Protein AF-A0A257GIF9-F1 (afdb_monomer_lite)

Radius of gyration: 21.49 Å; chains: 1; bounding box: 50×50×56 Å

Foldseek 3Di:
DVVVCVVVVLVVCVPPVVVNLVVLVVLVVCLVVQVDPPPPQSVNLLVSLLVLLCCQLVPVHVSSVVVLLVCLLQLLSRVNSLLSNLLNCLLLCQLCVDPPRDPSSVSSNVRSLVSLCSNLVSLLVLLVVLVVVCPDPDDPVSNVVSVSSNVSSLSSLLSNLVSLLVSQCLPVPDDPPDRHQNALQSLLVSCVVCVVVLVSLLSRLDLSSLLSSLSSLLSSCSNPVLVSLVSNLCSCVPSVLVSVNLVDPSSVVSVLVSLVCCLPPPLVSVVDVVSVVSLLVNLCSNVVNPDPSSVVCNVCVVVSND

Structure (mmCIF, N/CA/C/O backbone):
data_AF-A0A257GIF9-F1
#
_entry.id   AF-A0A257GIF9-F1
#
loop_
_atom_site.group_PDB
_atom_site.id
_atom_site.type_symbol
_atom_site.label_atom_id
_atom_site.label_alt_id
_atom_site.label_comp_id
_atom_site.label_asym_id
_atom_site.label_entity_id
_atom_site.label_seq_id
_atom_site.pdbx_PDB_ins_code
_atom_site.Cartn_x
_atom_site.Cartn_y
_atom_site.Cartn_z
_atom_site.occupancy
_atom_site.B_iso_or_equiv
_atom_site.auth_seq_id
_atom_site.auth_comp_id
_atom_site.auth_asym_id
_atom_site.auth_atom_id
_atom_site.pdbx_PDB_model_num
ATOM 1 N N . MET A 1 1 ? -1.280 5.070 -32.499 1.00 32.94 1 MET A N 1
ATOM 2 C CA . MET A 1 1 ? 0.153 5.437 -32.604 1.00 32.94 1 MET A CA 1
ATOM 3 C C . MET A 1 1 ? 0.919 5.116 -31.316 1.00 32.94 1 MET A C 1
ATOM 5 O O . MET A 1 1 ? 1.888 4.376 -31.384 1.00 32.94 1 MET A O 1
ATOM 9 N N . THR A 1 2 ? 0.447 5.546 -30.140 1.00 32.88 2 THR A N 1
ATOM 10 C CA . THR A 1 2 ? 1.008 5.203 -28.811 1.00 32.88 2 THR A CA 1
ATOM 11 C C . THR A 1 2 ? 1.070 3.698 -28.508 1.00 32.88 2 THR A C 1
ATOM 13 O O . THR A 1 2 ? 2.094 3.226 -28.032 1.00 32.88 2 THR A O 1
ATOM 16 N N . ALA A 1 3 ? 0.038 2.917 -28.853 1.00 33.69 3 ALA A N 1
ATOM 17 C CA . ALA A 1 3 ? 0.047 1.457 -28.660 1.00 33.69 3 ALA A CA 1
ATOM 18 C C . ALA A 1 3 ? 1.081 0.720 -29.543 1.00 33.69 3 ALA A C 1
ATOM 20 O O . ALA A 1 3 ? 1.729 -0.220 -29.093 1.00 33.69 3 ALA A O 1
ATOM 21 N N . TYR A 1 4 ? 1.283 1.189 -30.780 1.00 36.84 4 TYR A N 1
ATOM 22 C CA . TYR A 1 4 ? 2.289 0.647 -31.703 1.00 36.84 4 TYR A CA 1
ATOM 23 C C . TYR A 1 4 ? 3.716 0.978 -31.249 1.00 36.84 4 TYR A C 1
ATOM 25 O O . TYR A 1 4 ? 4.583 0.109 -31.280 1.00 36.84 4 TYR A O 1
ATOM 33 N N . LEU A 1 5 ? 3.944 2.204 -30.763 1.00 47.31 5 LEU A N 1
ATOM 34 C CA . LEU A 1 5 ? 5.219 2.602 -30.159 1.00 47.31 5 LEU A CA 1
ATOM 35 C C . LEU A 1 5 ? 5.511 1.793 -28.889 1.00 47.31 5 LEU A C 1
ATOM 37 O O . LEU A 1 5 ? 6.623 1.305 -28.732 1.00 47.31 5 LEU A O 1
ATOM 41 N N . GLY A 1 6 ? 4.513 1.570 -28.029 1.00 54.59 6 GLY A N 1
ATOM 42 C CA . GLY A 1 6 ? 4.663 0.729 -26.838 1.00 54.59 6 GLY A CA 1
ATOM 43 C C . GLY A 1 6 ? 5.031 -0.723 -27.164 1.00 54.59 6 GLY A C 1
ATOM 44 O O . GLY A 1 6 ? 5.897 -1.298 -26.508 1.00 54.59 6 GLY A O 1
ATOM 45 N N . HIS A 1 7 ? 4.433 -1.313 -28.206 1.00 57.72 7 HIS A N 1
ATOM 46 C CA . HIS A 1 7 ? 4.758 -2.681 -28.617 1.00 57.72 7 HIS A CA 1
ATOM 47 C C . HIS A 1 7 ? 6.149 -2.795 -29.260 1.00 57.72 7 HIS A C 1
ATOM 49 O O . HIS A 1 7 ? 6.928 -3.665 -28.868 1.00 57.72 7 HIS A O 1
ATOM 55 N N . ALA A 1 8 ? 6.486 -1.892 -30.186 1.00 61.41 8 ALA A N 1
ATOM 56 C CA . ALA A 1 8 ? 7.792 -1.868 -30.845 1.00 61.41 8 ALA A CA 1
ATOM 57 C C . ALA A 1 8 ? 8.932 -1.617 -29.848 1.00 61.41 8 ALA A C 1
ATOM 59 O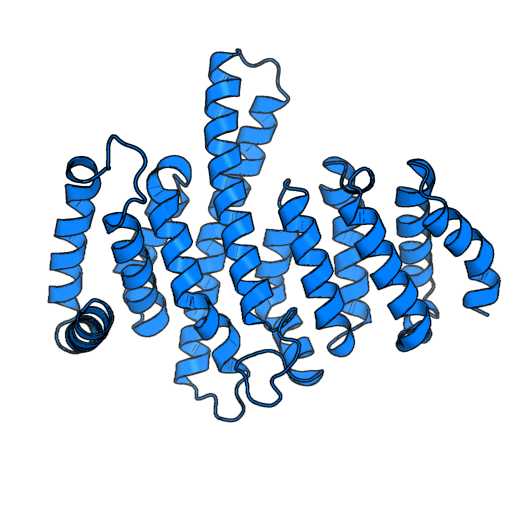 O . ALA A 1 8 ? 9.957 -2.294 -29.885 1.00 61.41 8 ALA A O 1
ATOM 60 N N . LEU A 1 9 ? 8.733 -0.701 -28.897 1.00 66.75 9 LEU A N 1
ATOM 61 C CA . LEU A 1 9 ? 9.717 -0.441 -27.851 1.00 66.75 9 LEU A CA 1
ATOM 62 C C . LEU A 1 9 ? 9.852 -1.620 -26.877 1.00 66.75 9 LEU A C 1
ATOM 64 O O . LEU A 1 9 ? 10.938 -1.839 -26.354 1.00 66.75 9 LEU A O 1
ATOM 68 N N . ARG A 1 10 ? 8.791 -2.411 -26.656 1.00 72.44 10 ARG A N 1
ATOM 69 C CA . ARG A 1 10 ? 8.864 -3.612 -25.804 1.00 72.44 10 ARG A CA 1
ATOM 70 C C . ARG A 1 10 ? 9.671 -4.711 -26.483 1.00 72.44 10 ARG A C 1
ATOM 72 O O . ARG A 1 10 ? 10.456 -5.383 -25.830 1.00 72.44 10 ARG A O 1
ATOM 79 N N . GLN A 1 11 ? 9.507 -4.888 -27.792 1.00 78.62 11 GLN A N 1
ATOM 80 C CA . GLN A 1 11 ? 10.369 -5.789 -28.559 1.00 78.62 11 GLN A CA 1
ATOM 81 C C . GLN A 1 11 ? 11.822 -5.300 -28.546 1.00 78.62 11 GLN A C 1
ATOM 83 O O . GLN A 1 11 ? 12.729 -6.089 -28.298 1.00 78.62 11 GLN A O 1
ATOM 88 N N . PHE A 1 12 ? 12.041 -3.994 -28.718 1.00 83.44 12 PHE A N 1
ATOM 89 C CA . PHE A 1 12 ? 13.368 -3.387 -28.638 1.00 83.44 12 PHE A CA 1
ATOM 90 C C . PHE A 1 12 ? 14.025 -3.573 -27.264 1.00 83.44 12 PHE A C 1
ATOM 92 O O . PHE A 1 12 ? 15.199 -3.924 -27.200 1.00 83.44 12 PHE A O 1
ATOM 99 N N . SER A 1 13 ? 13.278 -3.410 -26.168 1.00 83.94 13 SER A N 1
ATOM 100 C CA . SER A 1 13 ? 13.816 -3.613 -24.821 1.00 83.94 13 SER A CA 1
ATOM 101 C C . SER A 1 13 ? 14.206 -5.064 -24.555 1.00 83.94 13 SER A C 1
ATOM 103 O O . SER A 1 13 ? 15.002 -5.305 -23.664 1.00 83.94 13 SER A O 1
ATOM 105 N N . HIS A 1 14 ? 13.644 -6.041 -25.270 1.00 85.31 14 HIS A N 1
ATOM 106 C CA . HIS A 1 14 ? 14.062 -7.446 -25.173 1.00 85.31 14 HIS A CA 1
ATOM 107 C C . HIS A 1 14 ? 15.217 -7.777 -26.123 1.00 85.31 14 HIS A C 1
ATOM 109 O O . HIS A 1 14 ? 16.099 -8.545 -25.756 1.00 85.31 14 HIS A O 1
ATOM 115 N N . ALA A 1 15 ? 15.232 -7.190 -27.322 1.00 89.56 15 ALA A N 1
ATOM 116 C CA . ALA A 1 15 ? 16.245 -7.469 -28.338 1.00 89.56 15 ALA A CA 1
ATOM 117 C C . ALA A 1 15 ? 17.589 -6.767 -28.068 1.00 89.56 15 ALA A C 1
ATOM 119 O O . ALA A 1 15 ? 18.644 -7.368 -28.247 1.00 89.56 15 ALA A O 1
ATOM 120 N N . GLU A 1 16 ? 17.567 -5.504 -27.627 1.00 90.06 16 GLU A N 1
ATOM 121 C CA . GLU A 1 16 ? 18.763 -4.690 -27.367 1.00 90.06 16 GLU A CA 1
ATOM 122 C C . GLU A 1 16 ? 18.672 -3.991 -25.993 1.00 90.06 16 GLU A C 1
ATOM 124 O O . GLU A 1 16 ? 18.641 -2.755 -25.911 1.00 90.06 16 GLU A O 1
ATOM 129 N N . PRO A 1 17 ? 18.632 -4.751 -24.883 1.00 88.56 17 PRO A N 1
ATOM 130 C CA . PRO A 1 17 ? 18.284 -4.203 -23.575 1.00 88.56 17 PRO A CA 1
ATOM 131 C C . PRO A 1 17 ? 19.295 -3.153 -23.083 1.00 88.56 17 PRO A C 1
ATOM 133 O O . PRO A 1 17 ? 18.900 -2.103 -22.586 1.00 88.56 17 PRO A O 1
ATOM 136 N N . GLU A 1 18 ? 20.597 -3.337 -23.322 1.00 91.69 18 GLU A N 1
ATOM 137 C CA . GLU A 1 18 ? 21.620 -2.345 -22.948 1.00 91.69 18 GLU A CA 1
ATOM 138 C C . GLU A 1 18 ? 21.502 -1.034 -23.737 1.00 91.69 18 GLU A C 1
ATOM 140 O O . GLU A 1 18 ? 21.768 0.053 -23.220 1.00 91.69 18 GLU A O 1
ATOM 145 N N . ARG A 1 19 ? 21.115 -1.106 -25.016 1.00 90.69 19 ARG A N 1
ATOM 146 C CA . ARG A 1 19 ? 20.907 0.097 -25.829 1.00 90.69 19 ARG A CA 1
ATOM 147 C C . ARG A 1 19 ? 19.643 0.822 -25.394 1.00 90.69 19 ARG A C 1
ATOM 149 O O . ARG A 1 19 ? 19.650 2.052 -25.342 1.00 90.69 19 ARG A O 1
ATOM 156 N N . CYS A 1 20 ? 18.597 0.073 -25.054 1.00 90.06 20 CYS A N 1
ATOM 157 C CA . CYS A 1 20 ? 17.390 0.610 -24.444 1.00 90.06 20 CYS A CA 1
ATOM 158 C C . CYS A 1 20 ? 17.721 1.361 -23.146 1.00 90.06 20 CYS A C 1
ATOM 160 O O . CYS A 1 20 ? 17.382 2.536 -23.026 1.00 90.06 20 CYS A O 1
ATOM 162 N N . GLU A 1 21 ? 18.489 0.750 -22.243 1.00 92.19 21 GLU A N 1
ATOM 163 C CA . GLU A 1 21 ? 18.945 1.375 -20.994 1.00 92.19 21 GLU A CA 1
ATOM 164 C C . GLU A 1 21 ? 19.734 2.673 -21.229 1.00 92.19 21 GLU A C 1
ATOM 166 O O . GLU A 1 21 ? 19.462 3.687 -20.581 1.00 92.19 21 GLU A O 1
ATOM 171 N N . ARG A 1 22 ? 20.656 2.700 -22.204 1.00 92.25 22 ARG A N 1
ATOM 172 C CA . ARG A 1 22 ? 21.398 3.925 -22.565 1.00 92.25 22 ARG A CA 1
ATOM 173 C C . ARG A 1 22 ? 20.480 5.048 -23.052 1.00 92.25 22 ARG A C 1
ATOM 175 O O . ARG A 1 22 ? 20.651 6.194 -22.640 1.00 92.25 22 ARG A O 1
ATOM 182 N N . ILE A 1 23 ? 19.510 4.733 -23.914 1.00 90.50 23 ILE A N 1
ATOM 183 C CA . ILE A 1 23 ? 18.552 5.719 -24.444 1.00 90.50 23 ILE A CA 1
ATOM 184 C C . ILE A 1 23 ? 17.663 6.257 -23.322 1.00 90.50 23 ILE A C 1
ATOM 186 O O . ILE A 1 23 ? 17.478 7.469 -23.207 1.00 90.50 23 ILE A O 1
ATOM 190 N N . LEU A 1 24 ? 17.144 5.371 -22.474 1.00 91.19 24 LEU A N 1
ATOM 191 C CA . LEU A 1 24 ? 16.307 5.757 -21.344 1.00 91.19 24 LEU A CA 1
ATOM 192 C C . LEU A 1 24 ? 17.098 6.605 -20.340 1.00 91.19 24 LEU A C 1
ATOM 194 O O . LEU A 1 24 ? 16.580 7.609 -19.859 1.00 91.19 24 LEU A O 1
ATOM 198 N N . THR A 1 25 ? 18.362 6.270 -20.074 1.00 92.81 25 THR A N 1
ATOM 199 C CA . THR A 1 25 ? 19.248 7.068 -19.208 1.00 92.81 25 THR A CA 1
ATOM 200 C C . THR A 1 25 ? 19.491 8.461 -19.777 1.00 92.81 25 THR A C 1
ATOM 202 O O . THR A 1 25 ? 19.402 9.446 -19.044 1.00 92.81 25 THR A O 1
ATOM 205 N N . LEU A 1 26 ? 19.726 8.574 -21.088 1.00 90.94 26 LEU A N 1
ATOM 206 C CA . LEU A 1 26 ? 19.840 9.874 -21.747 1.00 90.94 26 LEU A CA 1
ATOM 207 C C . LEU A 1 26 ? 18.555 10.697 -21.580 1.00 90.94 26 LEU A C 1
ATOM 209 O O . LEU A 1 26 ? 18.632 11.886 -21.290 1.00 90.94 26 LEU A O 1
ATOM 213 N N . ALA A 1 27 ? 17.385 10.070 -21.723 1.00 88.56 27 ALA A N 1
ATOM 214 C CA . ALA A 1 27 ? 16.101 10.736 -21.530 1.00 88.56 27 ALA A CA 1
ATOM 215 C C . ALA A 1 27 ? 15.892 11.173 -20.066 1.00 88.56 27 ALA A C 1
ATOM 217 O O . ALA A 1 27 ? 15.531 12.323 -19.820 1.00 88.56 27 ALA A O 1
ATOM 218 N N . LYS A 1 28 ? 16.206 10.308 -19.092 1.00 89.44 28 LYS A N 1
ATOM 219 C CA . LYS A 1 28 ? 16.162 10.619 -17.653 1.00 89.44 28 LYS A CA 1
ATOM 220 C C . LYS A 1 28 ? 17.052 11.813 -17.296 1.00 89.44 28 LYS A C 1
ATOM 222 O O . LYS A 1 28 ? 16.614 12.703 -16.574 1.00 89.44 28 LYS A O 1
ATOM 227 N N . ASN A 1 29 ? 18.265 11.886 -17.842 1.00 89.62 29 ASN A N 1
ATOM 228 C CA . ASN A 1 29 ? 19.194 12.992 -17.575 1.00 89.62 29 ASN A CA 1
ATOM 229 C C . ASN A 1 29 ? 18.693 14.351 -18.089 1.00 89.62 29 ASN A C 1
ATOM 231 O O . ASN A 1 29 ? 19.192 15.386 -17.656 1.00 89.62 29 ASN A O 1
ATOM 235 N N . ARG A 1 30 ? 17.692 14.357 -18.976 1.00 85.44 30 ARG A N 1
ATOM 236 C CA . ARG A 1 30 ? 17.072 15.568 -19.528 1.00 85.44 30 ARG A CA 1
ATOM 237 C C . ARG A 1 30 ? 15.722 15.886 -18.889 1.00 85.44 30 ARG A C 1
ATOM 239 O O . ARG A 1 30 ? 15.044 16.795 -19.350 1.00 85.44 30 ARG A O 1
ATOM 246 N N . LEU A 1 31 ? 15.336 15.196 -17.811 1.00 82.25 31 LEU A N 1
ATOM 247 C CA . LEU A 1 31 ? 14.069 15.429 -17.102 1.00 82.25 31 LEU A CA 1
ATOM 248 C C . LEU A 1 31 ? 13.839 16.908 -16.762 1.00 82.25 31 LEU A C 1
ATOM 250 O O . LEU A 1 31 ? 12.740 17.415 -16.938 1.00 82.25 31 LEU A O 1
ATOM 254 N N . THR A 1 32 ? 14.878 17.629 -16.339 1.00 73.88 32 THR A N 1
ATOM 255 C CA . THR A 1 32 ? 14.778 19.062 -16.013 1.00 73.88 32 THR A CA 1
ATOM 256 C C . THR A 1 32 ? 14.527 19.956 -17.229 1.00 73.88 32 THR A C 1
ATOM 258 O O . THR A 1 32 ? 13.998 21.050 -17.067 1.00 73.88 32 THR A O 1
ATOM 261 N N . GLU A 1 33 ? 14.898 19.516 -18.434 1.00 73.25 33 GLU A N 1
ATOM 262 C CA . GLU A 1 33 ? 14.654 20.244 -19.690 1.00 73.25 33 GLU A CA 1
ATOM 263 C C . GLU A 1 33 ? 13.199 20.090 -20.163 1.00 73.25 33 GLU A C 1
ATOM 265 O O . GLU A 1 33 ? 12.689 20.964 -20.861 1.00 73.25 33 GLU A O 1
ATOM 270 N N . PHE A 1 34 ? 12.538 18.997 -19.766 1.00 64.25 34 PHE A N 1
ATOM 271 C CA . PHE A 1 34 ? 11.179 18.630 -20.177 1.00 64.25 34 PHE A CA 1
ATOM 272 C C . PHE A 1 34 ? 10.147 18.704 -19.046 1.00 64.25 34 PHE A C 1
ATOM 274 O O . PHE A 1 34 ? 8.996 18.330 -19.255 1.00 64.25 34 PHE A O 1
ATOM 281 N N . SER A 1 35 ? 10.536 19.183 -17.861 1.00 61.59 35 SER A N 1
ATOM 282 C CA . SER A 1 35 ? 9.596 19.449 -16.775 1.00 61.59 35 SER A CA 1
ATOM 283 C C . SER A 1 35 ? 8.648 20.558 -17.227 1.00 61.59 35 SER A C 1
ATOM 285 O O . SER A 1 35 ? 9.047 21.721 -17.329 1.00 61.59 35 SER A O 1
ATOM 287 N N . ASP A 1 36 ? 7.402 20.193 -17.524 1.00 56.25 36 ASP A N 1
ATOM 288 C CA . ASP A 1 36 ? 6.395 21.133 -18.003 1.00 56.25 36 ASP A CA 1
ATOM 289 C C . ASP A 1 36 ? 6.168 22.244 -16.968 1.00 56.25 36 ASP A C 1
ATOM 291 O O . ASP A 1 36 ? 5.859 21.992 -15.802 1.00 56.25 36 ASP A O 1
ATOM 295 N N . LYS A 1 37 ? 6.334 23.498 -17.404 1.00 53.44 37 LYS A N 1
ATOM 296 C CA . LYS A 1 37 ? 6.161 24.691 -16.559 1.00 53.44 37 LYS A CA 1
ATOM 297 C C . LYS A 1 37 ? 4.688 25.022 -16.270 1.00 53.44 37 LYS A C 1
ATOM 299 O O . LYS A 1 37 ? 4.431 25.788 -15.350 1.00 53.44 37 LYS A O 1
ATOM 304 N N . ASP A 1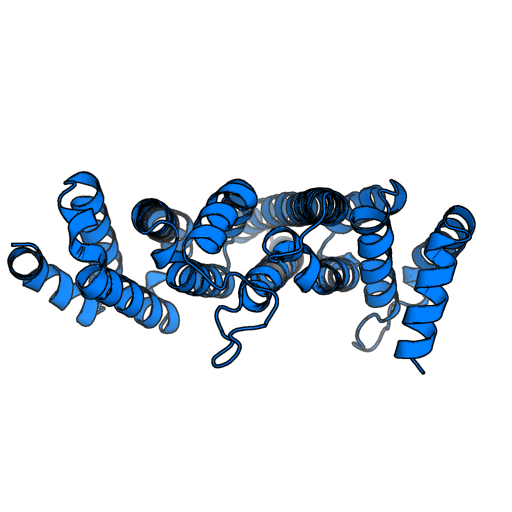 38 ? 3.750 24.406 -16.997 1.00 46.78 38 ASP A N 1
ATOM 305 C CA . ASP A 1 38 ? 2.328 24.790 -17.040 1.00 46.78 38 ASP A CA 1
ATOM 306 C C . ASP A 1 38 ? 1.348 23.684 -16.588 1.00 46.78 38 ASP A C 1
ATOM 308 O O . ASP A 1 38 ? 0.185 23.654 -16.988 1.00 46.78 38 ASP A O 1
ATOM 312 N N . GLY A 1 39 ? 1.783 22.760 -15.726 1.00 47.16 39 GLY A N 1
ATOM 313 C CA . GLY A 1 39 ? 0.865 21.826 -15.056 1.00 47.16 39 GLY A CA 1
ATOM 314 C C . GLY A 1 39 ? 0.300 20.697 -15.931 1.00 47.16 39 GLY A C 1
ATOM 315 O O .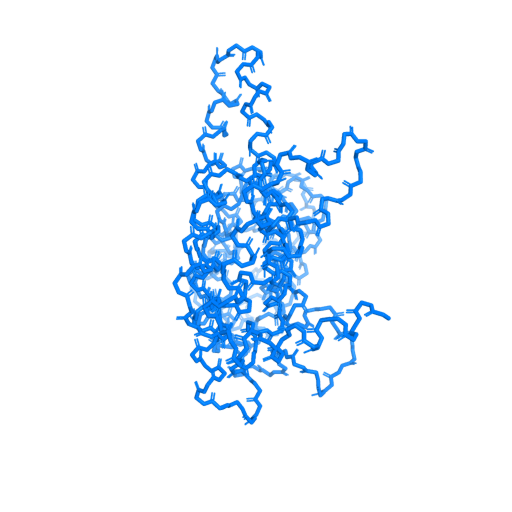 GLY A 1 39 ? -0.604 19.982 -15.491 1.00 47.16 39 GLY A O 1
ATOM 316 N N . SER A 1 40 ? 0.823 20.477 -17.142 1.00 50.31 40 SER A N 1
ATOM 317 C CA . SER A 1 40 ? 0.594 19.220 -17.859 1.00 50.31 40 SER A CA 1
ATOM 318 C C . SER A 1 40 ? 1.328 18.068 -17.172 1.00 50.31 40 SER A C 1
ATOM 320 O O . SER A 1 40 ? 2.426 18.226 -16.643 1.00 50.31 40 SER A O 1
ATOM 322 N N . LYS A 1 41 ? 0.691 16.889 -17.163 1.00 59.56 41 LYS A N 1
ATOM 323 C CA . LYS A 1 41 ? 1.299 15.634 -16.697 1.00 59.56 41 LYS A CA 1
ATOM 324 C C . LYS A 1 41 ? 2.676 15.469 -17.337 1.00 59.56 41 LYS A C 1
ATOM 326 O O . LYS A 1 41 ? 2.757 15.486 -18.565 1.00 59.56 41 LYS A O 1
ATOM 331 N N . ASP A 1 42 ? 3.712 15.271 -16.521 1.00 76.00 42 ASP A N 1
ATOM 332 C CA . ASP A 1 42 ? 5.081 15.015 -16.980 1.00 76.00 42 ASP A CA 1
ATOM 333 C C . ASP A 1 42 ? 5.129 13.665 -17.716 1.00 76.00 42 ASP A C 1
ATOM 335 O O . ASP A 1 42 ? 5.387 12.599 -17.149 1.00 76.00 42 ASP A O 1
ATOM 339 N N . ARG A 1 43 ? 4.808 13.711 -19.014 1.00 81.94 43 ARG A N 1
ATOM 340 C CA . ARG A 1 43 ? 4.707 12.536 -19.890 1.00 81.94 43 ARG A CA 1
ATOM 341 C C . ARG A 1 43 ? 6.026 11.776 -19.964 1.00 81.94 43 ARG A C 1
ATOM 343 O O . ARG A 1 43 ? 6.020 10.573 -20.231 1.00 81.94 43 ARG A O 1
ATOM 350 N N . LEU A 1 44 ? 7.151 12.466 -19.763 1.00 85.88 44 LEU A N 1
ATOM 351 C CA . LEU A 1 44 ? 8.462 11.840 -19.759 1.00 85.88 44 LEU A CA 1
ATOM 352 C C . LEU A 1 44 ? 8.639 10.998 -18.498 1.00 85.88 44 LEU A C 1
ATOM 354 O O . LEU A 1 44 ? 9.009 9.830 -18.618 1.00 85.88 44 LEU A O 1
ATOM 358 N N . GLN A 1 45 ? 8.308 11.530 -17.321 1.00 89.94 45 GLN A N 1
ATOM 359 C CA . GLN A 1 45 ? 8.274 10.730 -16.095 1.00 89.94 45 GLN A CA 1
ATOM 360 C C . GLN A 1 45 ? 7.333 9.531 -16.211 1.00 89.94 45 GLN A C 1
ATOM 362 O O . GLN A 1 45 ? 7.732 8.422 -15.860 1.00 89.94 45 GLN A O 1
ATOM 367 N N . GLU A 1 46 ? 6.121 9.715 -16.744 1.00 89.25 46 GLU A N 1
ATOM 368 C CA . GLU A 1 46 ? 5.177 8.604 -16.924 1.00 89.25 46 GLU A CA 1
ATOM 369 C C . GLU A 1 46 ? 5.760 7.499 -17.822 1.00 89.25 46 GLU A C 1
ATOM 371 O O . GLU A 1 46 ? 5.692 6.309 -17.502 1.00 89.25 46 GLU A O 1
ATOM 376 N N . CYS A 1 47 ? 6.393 7.890 -18.931 1.00 89.12 47 CYS A N 1
ATOM 377 C CA . CYS A 1 47 ? 7.069 6.964 -19.834 1.00 89.12 47 CYS A CA 1
ATOM 378 C C . CYS A 1 47 ? 8.217 6.227 -19.125 1.00 89.12 47 CYS A C 1
ATOM 380 O O . CYS A 1 47 ? 8.281 4.997 -19.162 1.00 89.12 47 CYS A O 1
ATOM 382 N N . LEU A 1 48 ? 9.101 6.963 -18.445 1.00 92.12 48 LEU A N 1
ATOM 383 C CA . LEU A 1 48 ? 10.247 6.398 -17.729 1.00 92.12 48 LEU A CA 1
ATOM 384 C C . LEU A 1 48 ? 9.807 5.446 -16.611 1.00 92.12 48 LEU A C 1
ATOM 386 O O . LEU A 1 48 ? 10.418 4.392 -16.453 1.00 92.12 48 LEU A O 1
ATOM 390 N N . GLY A 1 49 ? 8.733 5.769 -15.887 1.00 94.12 49 GLY A N 1
ATOM 391 C CA . GLY A 1 49 ? 8.160 4.911 -14.851 1.00 94.12 49 GLY A CA 1
ATOM 392 C C . GLY A 1 49 ? 7.698 3.559 -15.396 1.00 94.12 49 GLY A C 1
ATOM 393 O O . GLY A 1 49 ? 8.078 2.513 -14.869 1.00 94.12 49 GLY A O 1
ATOM 394 N N . GLY A 1 50 ? 6.947 3.562 -16.503 1.00 92.62 50 GLY A N 1
ATOM 395 C CA . GLY A 1 50 ? 6.523 2.327 -17.170 1.00 92.62 50 GLY A CA 1
ATOM 396 C C . GLY A 1 50 ? 7.699 1.488 -17.685 1.00 92.62 50 GLY A C 1
ATOM 397 O O . GLY A 1 50 ? 7.707 0.264 -17.537 1.00 92.62 50 GLY A O 1
ATOM 398 N N . TRP A 1 51 ? 8.736 2.131 -18.231 1.00 92.38 51 TRP A N 1
ATOM 399 C CA . TRP A 1 51 ? 9.947 1.429 -18.672 1.00 92.38 51 TRP A CA 1
ATOM 400 C C . TRP A 1 51 ? 10.762 0.859 -17.519 1.00 92.38 51 TRP A C 1
ATOM 402 O O . TRP A 1 51 ? 11.213 -0.281 -17.613 1.00 92.38 51 TRP A O 1
ATOM 412 N N . ALA A 1 52 ? 10.912 1.596 -16.420 1.00 94.31 52 ALA A N 1
ATOM 413 C CA . ALA A 1 52 ? 11.572 1.090 -15.224 1.00 94.31 52 ALA A CA 1
ATOM 414 C C . ALA A 1 52 ? 10.862 -0.166 -14.694 1.00 94.31 52 ALA A C 1
ATOM 416 O O . ALA A 1 52 ? 11.530 -1.145 -14.365 1.00 94.31 52 ALA A O 1
ATOM 417 N N . ALA A 1 53 ? 9.524 -0.186 -14.710 1.00 94.50 53 ALA A N 1
ATOM 418 C CA . ALA A 1 53 ? 8.726 -1.358 -14.351 1.00 94.50 53 ALA A CA 1
ATOM 419 C C . ALA A 1 53 ? 8.958 -2.547 -15.292 1.00 94.50 53 ALA A C 1
ATOM 421 O O . ALA A 1 53 ? 9.169 -3.670 -14.832 1.00 94.50 53 ALA A O 1
ATOM 422 N N . GLN A 1 54 ? 8.963 -2.322 -16.607 1.00 92.06 54 GLN A N 1
ATOM 423 C CA . GLN A 1 54 ? 9.224 -3.383 -17.582 1.00 92.06 54 GLN A CA 1
ATOM 424 C C . GLN A 1 54 ? 10.647 -3.950 -17.462 1.00 92.06 54 GLN A C 1
ATOM 426 O O . GLN A 1 54 ? 10.824 -5.163 -17.582 1.00 92.06 54 GLN A O 1
ATOM 431 N N . LEU A 1 55 ? 11.646 -3.098 -17.237 1.00 92.38 55 LEU A N 1
ATOM 432 C CA . LEU A 1 55 ? 13.045 -3.502 -17.112 1.00 92.38 55 LEU A CA 1
ATOM 433 C C . LEU A 1 55 ? 13.304 -4.234 -15.790 1.00 92.38 55 LEU A C 1
ATOM 435 O O . LEU A 1 55 ? 13.913 -5.299 -15.797 1.00 92.38 55 LEU A O 1
ATOM 439 N N . GLN A 1 56 ? 12.796 -3.722 -14.667 1.00 94.62 56 GLN A N 1
ATOM 440 C CA . GLN A 1 56 ? 12.983 -4.348 -13.357 1.00 94.62 56 GLN A CA 1
ATOM 441 C C . GLN A 1 56 ? 12.127 -5.611 -13.220 1.00 94.62 56 GLN A C 1
ATOM 443 O O . GLN A 1 56 ? 12.658 -6.717 -13.125 1.00 94.62 56 GLN A O 1
ATOM 448 N N . ALA A 1 57 ? 10.801 -5.485 -13.267 1.00 94.31 57 ALA A N 1
ATOM 449 C CA . ALA A 1 57 ? 9.925 -6.618 -13.001 1.00 94.31 57 ALA A CA 1
ATOM 450 C C . ALA A 1 57 ? 9.935 -7.591 -14.178 1.00 94.31 57 ALA A C 1
ATOM 452 O O . ALA A 1 57 ? 10.078 -8.798 -13.991 1.00 94.31 57 ALA A O 1
ATOM 453 N N . GLY A 1 58 ? 9.828 -7.077 -15.403 1.00 90.94 58 GLY A N 1
ATOM 454 C CA . GLY A 1 58 ? 9.684 -7.904 -16.599 1.00 90.94 58 GLY A CA 1
ATOM 455 C C . GLY A 1 58 ? 10.974 -8.547 -17.113 1.00 90.94 58 GLY A C 1
ATOM 456 O O . GLY A 1 58 ? 10.877 -9.539 -17.830 1.00 90.94 58 GLY A O 1
ATOM 457 N N . GLN A 1 59 ? 12.151 -8.001 -16.795 1.00 90.94 59 GLN A N 1
ATOM 458 C CA . GLN A 1 59 ? 13.426 -8.431 -17.394 1.00 90.94 59 GLN A CA 1
ATOM 459 C C . GLN A 1 59 ? 14.591 -8.578 -16.400 1.00 90.94 59 GLN A C 1
ATOM 461 O O . GLN A 1 59 ? 15.694 -8.904 -16.828 1.00 90.94 59 GLN A O 1
ATOM 466 N N . ASP A 1 60 ? 14.365 -8.343 -15.102 1.00 93.75 60 ASP A N 1
ATOM 467 C CA . ASP A 1 60 ? 15.387 -8.459 -14.050 1.00 93.75 60 ASP A CA 1
ATOM 468 C C . ASP A 1 60 ? 16.633 -7.582 -14.281 1.00 93.75 60 ASP A C 1
ATOM 470 O O . ASP A 1 60 ? 17.778 -7.967 -14.047 1.00 93.75 60 ASP A O 1
ATOM 474 N N . ARG A 1 61 ? 16.418 -6.372 -14.807 1.00 93.81 61 ARG A N 1
ATOM 475 C CA . ARG A 1 61 ? 17.491 -5.417 -15.106 1.00 93.81 61 ARG A CA 1
ATOM 476 C C . ARG A 1 61 ? 17.698 -4.481 -13.918 1.00 93.81 61 ARG A C 1
ATOM 478 O O . ARG A 1 61 ? 16.769 -3.800 -13.473 1.00 93.81 61 ARG A O 1
ATOM 485 N N . SER A 1 62 ? 18.941 -4.388 -13.447 1.00 92.81 62 SER A N 1
ATOM 486 C CA . SER A 1 62 ? 19.318 -3.612 -12.256 1.00 92.81 62 SER A CA 1
ATOM 487 C C . SER A 1 62 ? 19.075 -2.105 -12.392 1.00 92.81 62 SER A C 1
ATOM 489 O O . SER A 1 62 ? 18.776 -1.449 -11.396 1.00 92.81 62 SER A O 1
ATOM 491 N N . MET A 1 63 ? 19.122 -1.551 -13.611 1.00 93.25 63 MET A N 1
ATOM 492 C CA . MET A 1 63 ? 18.863 -0.125 -13.853 1.00 93.25 63 MET A CA 1
ATOM 493 C C . MET A 1 63 ? 17.478 0.299 -13.352 1.00 93.25 63 MET A C 1
ATOM 495 O O . MET A 1 63 ? 17.354 1.326 -12.687 1.00 93.25 63 MET A O 1
ATOM 499 N N . GLY A 1 64 ? 16.441 -0.498 -13.637 1.00 91.75 64 GLY A N 1
ATOM 500 C CA . GLY A 1 64 ? 15.084 -0.184 -13.193 1.00 91.75 64 GLY A CA 1
ATOM 501 C C . GLY A 1 64 ? 14.989 -0.152 -11.668 1.00 91.75 64 GLY A C 1
ATOM 502 O O . GLY A 1 64 ? 14.364 0.748 -11.117 1.00 91.75 64 GLY A O 1
ATOM 503 N N . ARG A 1 65 ? 15.689 -1.065 -10.978 1.00 92.50 65 ARG A N 1
ATOM 504 C CA . ARG A 1 65 ? 15.770 -1.073 -9.511 1.00 92.50 65 ARG A CA 1
ATOM 505 C C . ARG A 1 65 ? 16.457 0.178 -8.961 1.00 92.50 65 ARG A C 1
ATOM 507 O O . ARG A 1 65 ? 15.892 0.826 -8.086 1.00 92.50 65 ARG A O 1
ATOM 514 N N . ALA A 1 66 ? 17.616 0.540 -9.508 1.00 95.38 66 ALA A N 1
ATOM 515 C CA . ALA A 1 66 ? 18.361 1.724 -9.081 1.00 95.38 66 ALA A CA 1
ATOM 516 C C . ALA A 1 66 ? 17.543 3.017 -9.253 1.00 95.38 66 ALA A C 1
ATOM 518 O O . ALA A 1 66 ? 17.590 3.907 -8.408 1.00 95.38 66 ALA A O 1
ATOM 519 N N . TRP A 1 67 ? 16.751 3.114 -10.324 1.00 96.19 67 TRP A N 1
ATOM 520 C CA . TRP A 1 67 ? 15.879 4.267 -10.546 1.00 96.19 67 TRP A CA 1
ATOM 521 C C . TRP A 1 67 ? 14.728 4.339 -9.551 1.00 96.19 67 TRP A C 1
ATOM 523 O O . TRP A 1 67 ? 14.416 5.430 -9.091 1.00 96.19 67 TRP A O 1
ATOM 533 N N . ILE A 1 68 ? 14.116 3.207 -9.188 1.00 96.00 68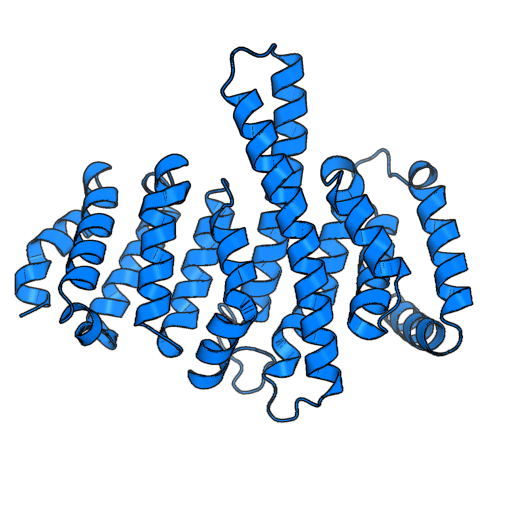 ILE A N 1
ATOM 534 C CA . ILE A 1 68 ? 13.079 3.187 -8.146 1.00 96.00 68 ILE A CA 1
ATOM 535 C C . ILE A 1 68 ? 13.657 3.691 -6.824 1.00 96.00 68 ILE A C 1
ATOM 537 O O . ILE A 1 68 ? 13.019 4.501 -6.164 1.00 96.00 68 ILE A O 1
ATOM 541 N N . GLU A 1 69 ? 14.855 3.240 -6.449 1.00 95.31 69 GLU A N 1
ATOM 542 C CA . GLU A 1 69 ? 15.516 3.657 -5.206 1.00 95.31 69 GLU A CA 1
ATOM 543 C C . GLU A 1 69 ? 15.830 5.160 -5.203 1.00 95.31 69 GLU A C 1
ATOM 545 O O . GLU A 1 69 ? 15.547 5.843 -4.220 1.00 95.31 69 GLU A O 1
ATOM 550 N N . GLU A 1 70 ? 16.326 5.697 -6.321 1.00 95.81 70 GLU A N 1
ATOM 551 C CA . GLU A 1 70 ? 16.544 7.137 -6.498 1.00 95.81 70 GLU A CA 1
ATOM 552 C C . GLU A 1 70 ? 15.235 7.934 -6.429 1.00 95.81 70 GLU A C 1
ATOM 554 O O . GLU A 1 70 ? 15.141 8.922 -5.702 1.00 95.81 70 GLU A O 1
ATOM 559 N N . TRP A 1 71 ? 14.214 7.521 -7.180 1.00 96.75 71 TRP A N 1
ATOM 560 C CA . TRP A 1 71 ? 12.950 8.247 -7.270 1.00 96.75 71 TRP A CA 1
ATOM 561 C C . TRP A 1 71 ? 12.163 8.203 -5.965 1.00 96.75 71 TRP A C 1
ATOM 563 O O . TRP A 1 71 ? 11.580 9.208 -5.566 1.00 96.75 71 TRP A O 1
ATOM 573 N N . ALA A 1 72 ? 12.168 7.062 -5.275 1.00 97.19 72 ALA A N 1
ATOM 574 C CA . ALA A 1 72 ? 11.462 6.887 -4.013 1.00 97.19 72 ALA A CA 1
ATOM 575 C C . ALA A 1 72 ? 12.064 7.732 -2.877 1.00 97.19 72 ALA A C 1
ATOM 577 O O . ALA A 1 72 ? 11.373 8.003 -1.898 1.00 97.19 72 ALA A O 1
ATOM 578 N N . ALA A 1 73 ? 13.318 8.182 -3.010 1.00 96.94 73 ALA A N 1
ATOM 579 C CA . ALA A 1 73 ? 13.943 9.107 -2.067 1.00 96.94 73 ALA A CA 1
ATOM 580 C C . ALA A 1 73 ? 13.414 10.553 -2.183 1.00 96.94 73 ALA A C 1
ATOM 582 O O . ALA A 1 73 ? 13.566 11.329 -1.240 1.00 96.94 73 ALA A O 1
ATOM 583 N N . ASP A 1 74 ? 12.781 10.919 -3.305 1.00 96.00 74 ASP A N 1
ATOM 584 C CA . ASP A 1 74 ? 12.157 12.233 -3.514 1.00 96.00 74 ASP A CA 1
ATOM 585 C C . ASP A 1 74 ? 10.815 12.110 -4.274 1.00 96.00 74 ASP A C 1
ATOM 587 O O . ASP A 1 74 ? 10.717 12.446 -5.464 1.00 96.00 74 ASP A O 1
ATOM 591 N N . PRO A 1 75 ? 9.745 11.642 -3.596 1.00 95.56 75 PRO A N 1
ATOM 592 C CA . PRO A 1 75 ? 8.421 11.508 -4.198 1.00 95.56 75 PRO A CA 1
ATOM 593 C C . PRO A 1 75 ? 7.860 12.831 -4.719 1.00 95.56 75 PRO A C 1
ATOM 595 O O . PRO A 1 75 ? 7.103 12.823 -5.683 1.00 95.56 75 PRO A O 1
ATOM 598 N N . GLN A 1 76 ? 8.242 13.969 -4.128 1.00 93.94 76 GLN A N 1
ATOM 599 C CA . GLN A 1 76 ? 7.783 15.286 -4.574 1.00 93.94 76 GLN A CA 1
ATOM 600 C C . GLN A 1 76 ? 8.277 15.599 -5.989 1.00 93.94 76 GLN A C 1
ATOM 602 O O . GLN A 1 76 ? 7.530 16.160 -6.791 1.00 93.94 76 GLN A O 1
ATOM 607 N N . ARG A 1 77 ? 9.515 15.220 -6.313 1.00 92.00 77 ARG A N 1
ATOM 608 C CA . ARG A 1 77 ? 10.082 15.413 -7.650 1.00 92.00 77 ARG A CA 1
ATOM 609 C C . ARG A 1 77 ? 9.650 14.341 -8.649 1.00 92.00 77 ARG A C 1
ATOM 611 O O . ARG A 1 77 ? 9.433 14.661 -9.818 1.00 92.00 77 ARG A O 1
ATOM 618 N N . PHE A 1 78 ? 9.553 13.086 -8.208 1.00 94.69 78 PHE A N 1
ATOM 619 C CA . PHE A 1 78 ? 9.389 11.925 -9.093 1.00 94.69 78 PHE A CA 1
ATOM 620 C C . PHE A 1 78 ? 8.012 11.250 -9.012 1.00 94.69 78 PHE A C 1
ATOM 622 O O . PHE A 1 78 ? 7.856 10.097 -9.425 1.00 94.69 78 PHE A O 1
ATOM 629 N N . GLN A 1 79 ? 6.996 11.958 -8.509 1.00 94.38 79 GLN A N 1
ATOM 630 C CA . GLN A 1 79 ? 5.638 11.432 -8.336 1.00 94.38 79 GLN A CA 1
ATOM 631 C C . GLN A 1 79 ? 5.090 10.780 -9.617 1.00 94.38 79 GLN A C 1
ATOM 633 O O . GLN A 1 79 ? 4.502 9.699 -9.563 1.00 94.38 79 GLN A O 1
ATOM 638 N N . GLY A 1 80 ? 5.293 11.412 -10.780 1.00 93.06 80 GLY A N 1
ATOM 639 C CA . GLY A 1 80 ? 4.807 10.901 -12.065 1.00 93.06 80 GLY A CA 1
ATOM 640 C C . GLY A 1 80 ? 5.429 9.553 -12.431 1.00 93.06 80 GLY A C 1
ATOM 641 O O . GLY A 1 80 ? 4.720 8.631 -12.841 1.00 93.06 80 GLY A O 1
ATOM 642 N N . ALA A 1 81 ? 6.738 9.408 -12.215 1.00 94.56 81 ALA A N 1
ATOM 643 C CA . ALA A 1 81 ? 7.468 8.182 -12.517 1.00 94.56 81 ALA A CA 1
ATOM 644 C C . ALA A 1 81 ? 7.081 7.041 -11.565 1.00 94.56 81 ALA A C 1
ATOM 646 O O . ALA A 1 81 ? 6.802 5.931 -12.021 1.00 94.56 81 ALA A O 1
ATOM 647 N N . LEU A 1 82 ? 6.979 7.323 -10.262 1.00 97.75 82 LEU A N 1
ATOM 648 C CA . LEU A 1 82 ? 6.561 6.351 -9.243 1.00 97.75 82 LEU A CA 1
ATOM 649 C C . LEU A 1 82 ? 5.125 5.860 -9.476 1.00 97.75 82 LEU A C 1
ATOM 651 O O . LEU A 1 82 ? 4.848 4.659 -9.419 1.00 97.75 82 LEU A O 1
ATOM 655 N N . ASN A 1 83 ? 4.211 6.774 -9.810 1.00 97.00 83 ASN A N 1
ATOM 656 C CA . ASN A 1 83 ? 2.825 6.418 -10.104 1.00 97.00 83 ASN A CA 1
ATOM 657 C C . ASN A 1 83 ? 2.719 5.580 -11.381 1.00 97.00 83 ASN A C 1
ATOM 659 O O . ASN A 1 83 ? 1.998 4.576 -11.411 1.00 97.00 83 ASN A O 1
ATOM 663 N N . ALA A 1 84 ? 3.431 5.956 -12.444 1.00 95.00 84 ALA A N 1
ATOM 664 C CA . ALA A 1 84 ? 3.420 5.203 -13.692 1.00 95.00 84 ALA A CA 1
ATOM 665 C C . ALA A 1 84 ? 4.049 3.814 -13.542 1.00 95.00 84 ALA A C 1
ATOM 667 O O . ALA A 1 84 ? 3.489 2.847 -14.061 1.00 95.00 84 ALA A O 1
ATOM 668 N N . TYR A 1 85 ? 5.133 3.699 -12.771 1.00 97.00 85 TYR A N 1
ATOM 669 C CA . TYR A 1 85 ? 5.744 2.423 -12.403 1.00 97.00 85 TYR A CA 1
ATOM 670 C C . TYR A 1 85 ? 4.718 1.471 -11.773 1.00 97.00 85 TYR A C 1
ATOM 672 O O . TYR A 1 85 ? 4.468 0.381 -12.292 1.00 97.00 85 TYR A O 1
ATOM 680 N N . SER A 1 86 ? 4.050 1.910 -10.701 1.00 96.88 86 SER A N 1
ATOM 681 C CA . SER A 1 86 ? 3.050 1.094 -10.001 1.00 96.88 86 SER A CA 1
ATOM 682 C C . SER A 1 86 ? 1.848 0.772 -10.894 1.00 96.88 86 SER A C 1
ATOM 684 O O . SER A 1 86 ? 1.356 -0.356 -10.893 1.00 96.88 86 SER A O 1
ATOM 686 N N . SER A 1 87 ? 1.394 1.736 -11.704 1.00 95.38 87 SER A N 1
ATOM 687 C CA . SER A 1 87 ? 0.264 1.546 -12.630 1.00 95.38 87 SER A CA 1
ATOM 688 C C . SER A 1 87 ? 0.557 0.490 -13.689 1.00 95.38 87 SER A C 1
ATOM 690 O O . SER A 1 87 ? -0.306 -0.332 -13.998 1.00 95.38 87 SER A O 1
ATOM 692 N N . PHE A 1 88 ? 1.775 0.501 -14.235 1.00 93.62 88 PHE A N 1
ATOM 693 C CA . PHE A 1 88 ? 2.217 -0.464 -15.237 1.00 93.62 88 PHE A CA 1
ATOM 694 C C . PHE A 1 88 ? 2.206 -1.896 -14.685 1.00 93.62 88 PHE A C 1
ATOM 696 O O . PHE A 1 88 ? 1.882 -2.842 -15.403 1.00 93.62 88 PHE A O 1
ATOM 703 N N . LEU A 1 89 ? 2.500 -2.058 -13.393 1.00 94.50 89 LEU A N 1
ATOM 704 C CA . LEU A 1 89 ? 2.554 -3.357 -12.723 1.00 94.50 89 LEU A CA 1
ATOM 705 C C . LEU A 1 89 ? 1.211 -3.855 -12.186 1.00 94.50 89 LEU A C 1
ATOM 707 O O . LEU A 1 89 ? 1.171 -4.973 -11.676 1.00 94.50 89 LEU A O 1
ATOM 711 N N . ARG A 1 90 ? 0.108 -3.107 -12.344 1.00 93.50 90 ARG A N 1
ATOM 712 C CA . ARG A 1 90 ? -1.208 -3.486 -11.795 1.00 93.50 90 ARG A CA 1
ATOM 713 C C . ARG A 1 90 ? -1.579 -4.934 -12.107 1.00 93.50 90 ARG A C 1
ATOM 715 O O . ARG A 1 90 ? -1.841 -5.703 -11.196 1.00 93.50 90 ARG A O 1
ATOM 722 N N . GLY A 1 91 ? -1.563 -5.315 -13.385 1.00 90.62 91 GLY A N 1
ATOM 723 C CA . GLY A 1 91 ? -1.864 -6.693 -13.783 1.00 90.62 91 GLY A CA 1
ATOM 724 C C . GLY A 1 91 ? -0.775 -7.680 -13.354 1.00 90.62 91 GLY A C 1
ATOM 725 O O . GLY A 1 91 ? -1.071 -8.815 -12.996 1.00 90.62 91 GLY A O 1
ATOM 726 N N . THR A 1 92 ? 0.486 -7.242 -13.350 1.00 93.00 92 THR A N 1
ATOM 727 C CA . THR A 1 92 ? 1.636 -8.056 -12.939 1.00 93.00 92 THR A CA 1
ATOM 728 C C . THR A 1 92 ? 1.524 -8.529 -11.496 1.00 93.00 92 THR A C 1
ATOM 730 O O . THR A 1 92 ? 1.869 -9.673 -11.238 1.00 93.00 92 THR A O 1
ATOM 733 N N . PHE A 1 93 ? 0.993 -7.725 -10.573 1.00 94.94 93 PHE A N 1
ATOM 734 C CA . PHE A 1 93 ? 0.826 -8.123 -9.168 1.00 94.94 93 PHE A CA 1
ATOM 735 C C . PHE A 1 93 ? -0.013 -9.397 -8.977 1.00 94.94 93 PHE A C 1
ATOM 737 O O . PHE A 1 93 ? 0.205 -10.141 -8.024 1.00 94.94 93 PHE A O 1
ATOM 744 N N . PHE A 1 94 ? -0.920 -9.694 -9.910 1.00 93.69 94 PHE A N 1
ATOM 745 C CA . PHE A 1 94 ? -1.888 -10.781 -9.766 1.00 93.69 94 PHE A CA 1
ATOM 746 C C . PHE A 1 94 ? -1.643 -11.971 -10.700 1.00 93.69 94 PHE A C 1
ATOM 748 O O . PHE A 1 94 ? -2.309 -12.994 -10.560 1.00 93.69 94 PHE A O 1
ATOM 755 N N . ARG A 1 95 ? -0.669 -11.899 -11.621 1.00 91.44 95 ARG A N 1
ATOM 756 C CA . ARG A 1 95 ? -0.449 -12.967 -12.620 1.00 91.44 95 ARG A CA 1
ATOM 757 C C . ARG A 1 95 ? -0.187 -14.338 -12.013 1.00 91.44 95 ARG A C 1
ATOM 759 O O . ARG A 1 95 ? -0.672 -15.326 -12.540 1.00 91.44 95 ARG A O 1
ATOM 766 N N . ARG A 1 96 ? 0.498 -14.406 -10.868 1.00 92.69 96 ARG A N 1
ATOM 767 C CA . ARG A 1 96 ? 0.757 -15.663 -10.135 1.00 92.69 96 ARG A CA 1
ATOM 768 C C . ARG A 1 96 ? -0.497 -16.404 -9.641 1.00 92.69 96 ARG A C 1
ATOM 770 O O . ARG A 1 96 ? -0.371 -17.510 -9.103 1.00 92.69 96 ARG A O 1
ATOM 777 N N . TYR A 1 97 ? -1.669 -15.776 -9.728 1.00 91.81 97 TYR A N 1
ATOM 778 C CA . TYR A 1 97 ? -2.953 -16.358 -9.334 1.00 91.81 97 TYR A CA 1
ATOM 779 C C . TYR A 1 97 ? -3.787 -16.829 -10.528 1.00 91.81 97 TYR A C 1
ATOM 781 O O . TYR A 1 97 ? -4.818 -17.460 -10.309 1.00 91.81 97 TYR A O 1
ATOM 789 N N . ALA A 1 98 ? -3.342 -16.575 -11.764 1.00 87.88 98 ALA A N 1
ATOM 790 C CA . ALA A 1 98 ? -3.961 -17.151 -12.950 1.00 87.88 98 ALA A CA 1
ATOM 791 C C . ALA A 1 98 ? -3.829 -18.686 -12.943 1.00 87.88 98 ALA A C 1
ATOM 793 O O . ALA A 1 98 ? -2.863 -19.235 -12.404 1.00 87.88 98 ALA A O 1
ATOM 794 N N . ALA A 1 99 ? -4.807 -19.381 -13.527 1.00 85.56 99 ALA A N 1
ATOM 795 C CA . ALA A 1 99 ? -4.843 -20.846 -13.549 1.00 85.56 99 ALA A CA 1
ATOM 796 C C . ALA A 1 99 ? -3.659 -21.457 -14.323 1.00 85.56 99 ALA A C 1
ATOM 798 O O . ALA A 1 99 ? -3.189 -22.542 -13.986 1.00 85.56 99 ALA A O 1
ATOM 799 N N . ASP A 1 100 ? -3.163 -20.735 -15.322 1.00 86.81 100 ASP A N 1
ATOM 800 C CA . ASP A 1 100 ? -2.062 -21.079 -16.219 1.00 86.81 100 ASP A CA 1
ATOM 801 C C . ASP A 1 100 ? -0.737 -20.386 -15.849 1.00 86.81 100 ASP A C 1
ATOM 803 O O . ASP A 1 100 ? 0.197 -20.378 -16.645 1.00 86.81 100 ASP A O 1
ATOM 807 N N . ALA A 1 101 ? -0.628 -19.817 -14.641 1.00 87.94 101 ALA A N 1
ATOM 808 C CA . ALA A 1 101 ? 0.546 -19.049 -14.230 1.00 87.94 101 ALA A CA 1
ATOM 809 C C . ALA A 1 101 ? 1.847 -19.870 -14.269 1.00 87.94 101 ALA A C 1
ATOM 811 O O . ALA A 1 101 ? 2.015 -20.853 -13.533 1.00 87.94 101 ALA A O 1
ATOM 812 N N . GLU A 1 102 ? 2.818 -19.398 -15.050 1.00 91.06 102 GLU A N 1
ATOM 813 C CA . GLU A 1 102 ? 4.118 -20.048 -15.205 1.00 91.06 102 GLU A CA 1
ATOM 814 C C . GLU A 1 102 ? 5.128 -19.596 -14.135 1.00 91.06 102 GLU A C 1
ATOM 816 O O . GLU A 1 102 ? 4.943 -18.608 -13.416 1.00 91.06 102 GLU A O 1
ATOM 821 N N . GLN A 1 103 ? 6.268 -20.293 -14.044 1.00 89.75 103 GLN A N 1
ATOM 822 C CA . GLN A 1 103 ? 7.364 -19.895 -13.150 1.00 89.75 103 GLN A CA 1
ATOM 823 C C . GLN A 1 103 ? 7.866 -18.470 -13.451 1.00 89.75 103 GLN A C 1
ATOM 825 O O . GLN A 1 103 ? 8.221 -17.731 -12.531 1.00 89.75 103 GLN A O 1
ATOM 830 N N . GLY A 1 104 ? 7.853 -18.066 -14.727 1.00 90.44 104 GLY A N 1
ATOM 831 C CA . GLY A 1 104 ? 8.207 -16.711 -15.150 1.00 90.44 104 GLY A CA 1
ATOM 832 C C . GLY A 1 104 ? 7.271 -15.639 -14.584 1.00 90.44 104 GLY A C 1
ATOM 833 O O . GLY A 1 104 ? 7.747 -14.587 -14.151 1.00 90.44 104 GLY A O 1
ATOM 834 N N . ASP A 1 105 ? 5.965 -15.916 -14.502 1.00 91.19 105 ASP A N 1
ATOM 835 C CA . ASP A 1 105 ? 4.998 -14.993 -13.899 1.00 91.19 105 ASP A CA 1
ATOM 836 C C . ASP A 1 105 ? 5.250 -14.826 -12.404 1.00 91.19 105 ASP A C 1
ATOM 838 O O . ASP A 1 105 ? 5.226 -13.704 -11.901 1.00 91.19 105 ASP A O 1
ATOM 842 N N . ARG A 1 106 ? 5.562 -15.917 -11.692 1.00 92.69 106 ARG A N 1
ATOM 843 C CA . ARG A 1 106 ? 5.867 -15.867 -10.252 1.00 92.69 106 ARG A CA 1
ATOM 844 C C . ARG A 1 106 ? 7.079 -14.984 -9.966 1.00 92.69 106 ARG A C 1
ATOM 846 O O . ARG A 1 106 ? 6.961 -14.064 -9.156 1.00 92.69 106 ARG A O 1
ATOM 853 N N . ALA A 1 107 ? 8.178 -15.197 -10.690 1.00 95.25 107 ALA A N 1
ATOM 854 C CA . ALA A 1 107 ? 9.397 -14.398 -10.557 1.00 95.25 107 ALA A CA 1
ATOM 855 C C . ALA A 1 107 ? 9.159 -12.918 -10.912 1.00 95.25 107 ALA A C 1
ATOM 857 O O . ALA A 1 107 ? 9.655 -12.013 -10.241 1.00 95.25 107 ALA A O 1
ATOM 858 N N . MET A 1 108 ? 8.355 -12.646 -11.945 1.00 94.69 108 MET A N 1
ATOM 859 C CA . MET A 1 108 ? 7.979 -11.277 -12.301 1.00 94.69 108 MET A CA 1
ATOM 860 C C . MET A 1 108 ? 7.111 -10.618 -11.218 1.00 94.69 108 MET A C 1
ATOM 862 O O . MET A 1 108 ? 7.317 -9.443 -10.908 1.00 94.69 108 MET A O 1
ATOM 866 N N . CYS A 1 109 ? 6.178 -11.353 -10.605 1.00 95.69 109 CYS A N 1
ATOM 867 C CA . CYS A 1 109 ? 5.411 -10.869 -9.459 1.00 95.69 109 CYS A CA 1
ATOM 868 C C . CYS A 1 109 ? 6.313 -10.563 -8.252 1.00 95.69 109 CYS A C 1
ATOM 870 O O . CYS A 1 109 ? 6.096 -9.549 -7.601 1.00 95.69 109 CYS A O 1
ATOM 872 N N . GLU A 1 110 ? 7.303 -11.411 -7.945 1.00 96.56 110 GLU A N 1
ATOM 873 C CA . GLU A 1 110 ? 8.241 -11.192 -6.824 1.00 96.56 110 GLU A CA 1
ATOM 874 C C . GLU A 1 110 ? 9.009 -9.883 -7.013 1.00 96.56 110 GLU A C 1
ATOM 876 O O . GLU A 1 110 ? 8.962 -9.004 -6.154 1.00 96.56 110 GLU A O 1
ATOM 881 N N . ARG A 1 111 ? 9.590 -9.673 -8.198 1.00 97.19 111 ARG A N 1
ATOM 882 C CA . ARG A 1 111 ? 10.273 -8.412 -8.513 1.00 97.19 111 ARG A CA 1
ATOM 883 C C . ARG A 1 111 ? 9.328 -7.212 -8.469 1.00 97.19 111 ARG A C 1
ATOM 885 O O . ARG A 1 111 ? 9.703 -6.161 -7.949 1.00 97.19 111 ARG A O 1
ATOM 892 N N . ALA A 1 112 ? 8.098 -7.354 -8.966 1.00 97.25 112 ALA A N 1
ATOM 893 C CA . ALA A 1 112 ? 7.096 -6.295 -8.880 1.00 97.25 112 ALA A CA 1
ATOM 894 C C . ALA A 1 112 ? 6.771 -5.937 -7.418 1.00 97.25 112 ALA A C 1
ATOM 896 O O . ALA A 1 112 ? 6.710 -4.752 -7.082 1.00 97.25 112 ALA A O 1
ATOM 897 N N . GLN A 1 113 ? 6.616 -6.938 -6.544 1.00 97.75 113 GLN A N 1
ATOM 898 C CA . GLN A 1 113 ? 6.436 -6.738 -5.105 1.00 97.75 113 GLN A CA 1
ATOM 899 C C . GLN A 1 113 ? 7.633 -6.022 -4.482 1.00 97.75 113 GLN A C 1
ATOM 901 O O . GLN A 1 113 ? 7.438 -5.082 -3.717 1.00 97.75 113 GLN A O 1
ATOM 906 N N . ASP A 1 114 ? 8.858 -6.407 -4.830 1.00 97.50 114 ASP A N 1
ATOM 907 C CA . ASP A 1 114 ? 10.064 -5.770 -4.297 1.00 97.50 114 ASP A CA 1
ATOM 908 C C . ASP A 1 114 ? 10.181 -4.304 -4.712 1.00 97.50 114 ASP A C 1
ATOM 910 O O . ASP A 1 114 ? 10.613 -3.467 -3.914 1.00 97.50 114 ASP A O 1
ATOM 914 N N . GLY A 1 115 ? 9.786 -3.975 -5.944 1.00 97.69 115 GLY A N 1
ATOM 915 C CA . GLY A 1 115 ? 9.687 -2.592 -6.404 1.00 97.69 115 GLY A CA 1
ATOM 916 C C . GLY A 1 115 ? 8.638 -1.807 -5.617 1.00 97.69 115 GLY A C 1
ATOM 917 O O . GLY A 1 115 ? 8.926 -0.718 -5.131 1.00 97.69 115 GLY A O 1
ATOM 918 N N . LEU A 1 116 ? 7.447 -2.381 -5.417 1.00 98.19 116 LEU A N 1
ATOM 919 C CA . LEU A 1 116 ? 6.378 -1.741 -4.647 1.00 98.19 116 LEU A CA 1
ATOM 920 C C . LEU A 1 116 ? 6.776 -1.519 -3.178 1.00 98.19 116 LEU A C 1
ATOM 922 O O . LEU A 1 116 ? 6.535 -0.441 -2.641 1.00 98.19 116 LEU A O 1
ATOM 926 N N . LYS A 1 117 ? 7.445 -2.495 -2.547 1.00 98.19 117 LYS A N 1
ATOM 927 C CA . LYS A 1 117 ? 7.993 -2.372 -1.184 1.00 98.19 117 LYS A CA 1
ATOM 928 C C . LYS A 1 117 ? 9.018 -1.246 -1.080 1.00 98.19 117 LYS A C 1
ATOM 930 O O . LYS A 1 117 ? 8.986 -0.509 -0.102 1.00 98.19 117 LYS A O 1
ATOM 935 N N . ALA A 1 118 ? 9.903 -1.096 -2.069 1.00 97.81 118 ALA A N 1
ATOM 936 C CA . ALA A 1 118 ? 10.891 -0.015 -2.077 1.00 97.81 118 ALA A CA 1
ATOM 937 C C . ALA A 1 118 ? 10.221 1.368 -2.143 1.00 97.81 118 ALA A C 1
ATOM 939 O O . ALA A 1 118 ? 10.596 2.268 -1.396 1.00 97.81 118 ALA A O 1
ATOM 940 N N . ILE A 1 119 ? 9.188 1.512 -2.981 1.00 98.44 119 ILE A N 1
ATOM 941 C CA . ILE A 1 119 ? 8.405 2.750 -3.083 1.00 98.44 119 ILE A CA 1
ATOM 942 C C . ILE A 1 119 ? 7.698 3.053 -1.759 1.00 98.44 119 ILE A C 1
ATOM 944 O O . ILE A 1 119 ? 7.854 4.145 -1.216 1.00 98.44 119 ILE A O 1
ATOM 948 N N . LEU A 1 120 ? 6.945 2.084 -1.229 1.00 98.56 120 LEU A N 1
ATOM 949 C CA . LEU A 1 120 ? 6.177 2.248 0.006 1.00 98.56 120 LEU A CA 1
ATOM 950 C C . LEU A 1 120 ? 7.083 2.530 1.206 1.00 98.56 120 LEU A C 1
ATOM 952 O O . LEU A 1 120 ? 6.798 3.444 1.967 1.00 98.56 120 LEU A O 1
ATOM 956 N N . GLY A 1 121 ? 8.187 1.793 1.357 1.00 98.31 121 GLY A N 1
ATOM 957 C CA . GLY A 1 121 ? 9.113 1.958 2.477 1.00 98.31 121 GLY A CA 1
ATOM 958 C C . GLY A 1 121 ? 9.696 3.370 2.553 1.00 98.31 121 GLY A C 1
ATOM 959 O O . GLY A 1 121 ? 9.635 4.004 3.606 1.00 98.31 121 GLY A O 1
ATOM 960 N N . SER A 1 122 ? 10.202 3.894 1.432 1.00 98.25 122 SER A N 1
ATOM 961 C CA . SER A 1 122 ? 10.742 5.258 1.390 1.00 98.25 122 SER A CA 1
ATOM 962 C C . SER A 1 122 ? 9.651 6.316 1.566 1.00 98.25 122 SER A C 1
ATOM 964 O O . SER A 1 122 ? 9.841 7.262 2.330 1.00 98.25 122 SER A O 1
ATOM 966 N N . ALA A 1 123 ? 8.493 6.152 0.916 1.00 98.44 123 ALA A N 1
ATOM 967 C CA . ALA A 1 123 ? 7.388 7.098 1.042 1.00 98.44 123 ALA A CA 1
ATOM 968 C C . ALA A 1 123 ? 6.844 7.161 2.480 1.00 98.44 123 ALA A C 1
ATOM 970 O O . ALA A 1 123 ? 6.641 8.253 3.000 1.00 98.44 123 ALA A O 1
ATOM 971 N N . LEU A 1 124 ? 6.691 6.025 3.164 1.00 98.19 124 LEU A N 1
ATOM 972 C CA . LEU A 1 124 ? 6.250 5.979 4.564 1.00 98.19 124 LEU A CA 1
ATOM 973 C C . LEU A 1 124 ? 7.270 6.616 5.508 1.00 98.19 124 LEU A C 1
ATOM 975 O O . LEU A 1 124 ? 6.891 7.366 6.405 1.00 98.19 124 LEU A O 1
ATOM 979 N N . ALA A 1 125 ? 8.566 6.375 5.289 1.00 98.12 125 ALA A N 1
ATOM 980 C CA . ALA A 1 125 ? 9.617 7.016 6.077 1.00 98.12 125 ALA A CA 1
ATOM 981 C C . ALA A 1 125 ? 9.588 8.548 5.924 1.00 98.12 125 ALA A C 1
ATOM 983 O O . ALA A 1 125 ? 9.744 9.276 6.908 1.00 98.12 125 ALA A O 1
ATOM 984 N N . ILE A 1 126 ? 9.354 9.043 4.703 1.00 98.44 126 ILE A N 1
ATOM 985 C CA . ILE A 1 126 ? 9.191 10.476 4.431 1.00 98.44 126 ILE A CA 1
ATOM 986 C C . ILE A 1 126 ? 7.909 10.997 5.084 1.00 98.44 126 ILE A C 1
ATOM 988 O O . ILE A 1 126 ? 7.976 11.986 5.807 1.00 98.44 126 ILE A O 1
ATOM 992 N N . SER A 1 127 ? 6.772 10.323 4.896 1.00 97.81 127 SER A N 1
ATOM 993 C CA . SER A 1 127 ? 5.492 10.699 5.508 1.00 97.81 127 SER A CA 1
ATOM 994 C C . SER A 1 127 ? 5.622 10.849 7.027 1.00 97.81 127 SER A C 1
ATOM 996 O O . SER A 1 127 ? 5.372 11.929 7.562 1.00 97.81 127 SER A O 1
ATOM 998 N N . ALA A 1 128 ? 6.142 9.833 7.720 1.00 96.62 128 ALA A N 1
ATOM 999 C CA . ALA A 1 128 ? 6.312 9.860 9.173 1.00 96.62 128 ALA A CA 1
ATOM 1000 C C . ALA A 1 128 ? 7.242 10.993 9.648 1.00 96.62 128 ALA A C 1
ATOM 1002 O O . ALA A 1 128 ? 6.948 11.692 10.627 1.00 96.62 128 ALA A O 1
ATOM 1003 N N . LYS A 1 129 ? 8.358 11.213 8.939 1.00 97.50 129 LYS A N 1
ATOM 1004 C CA . LYS A 1 129 ? 9.299 12.298 9.245 1.00 97.50 129 LYS A CA 1
ATOM 1005 C C . LYS A 1 129 ? 8.639 13.666 9.090 1.00 97.50 129 LYS A C 1
ATOM 1007 O O . LYS A 1 129 ? 8.735 14.500 9.988 1.00 97.50 129 LYS A O 1
ATOM 1012 N N . GLU A 1 130 ? 7.995 13.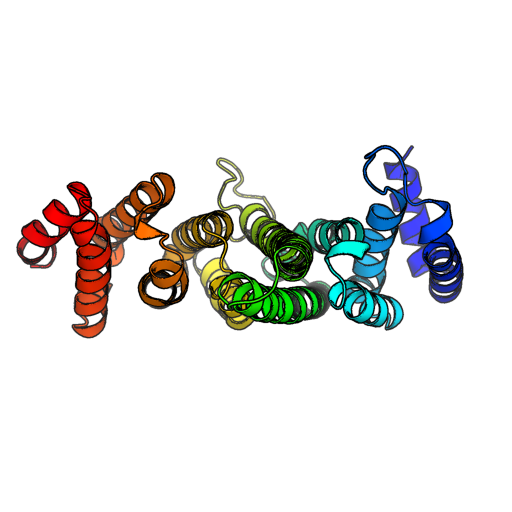913 7.956 1.00 97.88 130 GLU A N 1
ATOM 1013 C CA . GLU A 1 130 ? 7.412 15.219 7.648 1.00 97.88 130 GLU A CA 1
ATOM 1014 C C . GLU A 1 130 ? 6.163 15.489 8.503 1.00 97.88 130 GLU A C 1
ATOM 1016 O O . GLU A 1 130 ? 5.964 16.620 8.944 1.00 97.88 130 GLU A O 1
ATOM 1021 N N . HIS A 1 131 ? 5.394 14.455 8.857 1.00 96.00 131 HIS A N 1
ATOM 1022 C CA . HIS A 1 131 ? 4.299 14.544 9.827 1.00 96.00 131 HIS A CA 1
ATOM 1023 C C . HIS A 1 131 ? 4.783 15.039 11.199 1.00 96.00 131 HIS A C 1
ATOM 1025 O O . HIS A 1 131 ? 4.201 15.952 11.786 1.00 96.00 131 HIS A O 1
ATOM 1031 N N . THR A 1 132 ? 5.926 14.530 11.669 1.00 96.31 132 THR A N 1
ATOM 1032 C CA . THR A 1 132 ? 6.548 15.006 12.917 1.00 96.31 132 THR A CA 1
ATOM 1033 C C . THR A 1 132 ? 6.883 16.501 12.846 1.00 96.31 132 THR A C 1
ATOM 1035 O O . THR A 1 132 ? 6.662 17.238 13.808 1.00 96.31 132 THR A O 1
ATOM 1038 N N . VAL A 1 133 ? 7.370 16.985 11.697 1.00 97.38 133 VAL A N 1
ATOM 1039 C CA . VAL A 1 133 ? 7.643 18.419 11.494 1.00 97.38 133 VAL A CA 1
ATOM 1040 C C . VAL A 1 133 ? 6.347 19.233 11.517 1.00 97.38 133 VAL A C 1
ATOM 1042 O O . VAL A 1 133 ? 6.306 20.288 12.158 1.00 97.38 133 VAL A O 1
ATOM 1045 N N . LEU A 1 134 ? 5.278 18.745 10.881 1.00 95.94 134 LEU A N 1
ATOM 1046 C CA . LEU A 1 134 ? 3.975 19.418 10.838 1.00 95.94 134 LEU A CA 1
ATOM 1047 C C . LEU A 1 134 ? 3.375 19.631 12.237 1.00 95.94 134 LEU A C 1
ATOM 1049 O O . LEU A 1 134 ? 2.861 20.721 12.520 1.00 95.94 134 LEU A O 1
ATOM 1053 N N . LEU A 1 135 ? 3.515 18.644 13.125 1.00 94.19 135 LEU A N 1
ATOM 1054 C CA . LEU A 1 135 ? 3.029 18.709 14.509 1.00 94.19 135 LEU A CA 1
ATOM 1055 C C . LEU A 1 135 ? 3.963 19.465 15.471 1.00 94.19 135 LEU A C 1
ATOM 1057 O O . LEU A 1 135 ? 3.548 19.849 16.563 1.00 94.19 135 LEU A O 1
ATOM 1061 N N . SER A 1 136 ? 5.213 19.715 15.080 1.00 95.69 136 SER A N 1
ATOM 1062 C CA . SER A 1 136 ? 6.204 20.398 15.921 1.00 95.69 136 SER A CA 1
ATOM 1063 C C . SER A 1 136 ? 5.992 21.920 16.022 1.00 95.69 136 SER A C 1
ATOM 1065 O O . SER A 1 136 ? 5.098 22.499 15.401 1.00 95.69 136 SER A O 1
ATOM 1067 N N . THR A 1 137 ? 6.869 22.612 16.755 1.00 95.06 137 THR A N 1
ATOM 1068 C CA . THR A 1 137 ? 6.926 24.084 16.823 1.00 95.06 137 THR A CA 1
ATOM 1069 C C . THR A 1 137 ? 7.748 24.718 15.688 1.00 95.06 137 THR A C 1
ATOM 1071 O O . THR A 1 137 ? 8.215 25.847 15.834 1.00 95.06 137 THR A O 1
ATOM 1074 N N . ALA A 1 138 ? 7.965 24.001 14.578 1.00 95.38 138 ALA A N 1
ATOM 1075 C CA . ALA A 1 138 ? 8.682 24.502 13.405 1.00 95.38 138 ALA A CA 1
ATOM 1076 C C . ALA A 1 138 ? 8.038 25.765 12.810 1.00 95.38 138 ALA A C 1
ATOM 1078 O O . ALA A 1 138 ? 6.841 26.031 12.980 1.00 95.38 138 ALA A O 1
ATOM 1079 N N . THR A 1 139 ? 8.839 26.536 12.078 1.00 97.19 139 THR A N 1
ATOM 1080 C CA . THR A 1 139 ? 8.398 27.766 11.415 1.00 97.19 139 THR A CA 1
ATOM 1081 C C . THR A 1 139 ? 7.348 27.485 10.337 1.00 97.19 139 THR A C 1
ATOM 1083 O O . THR A 1 139 ? 7.223 26.372 9.824 1.00 97.19 139 THR A O 1
ATOM 1086 N N . HIS A 1 140 ? 6.596 28.518 9.947 1.00 96.06 140 HIS A N 1
ATOM 1087 C CA . HIS A 1 140 ? 5.588 28.389 8.893 1.00 96.06 140 HIS A CA 1
ATOM 1088 C C . HIS A 1 140 ? 6.176 27.857 7.574 1.00 96.06 140 HIS A C 1
ATOM 1090 O O . HIS A 1 140 ? 5.573 26.989 6.947 1.00 96.06 140 HIS A O 1
ATOM 1096 N N . GLU A 1 141 ? 7.365 28.319 7.178 1.00 96.44 141 GLU A N 1
ATOM 1097 C CA . GLU A 1 141 ? 8.007 27.875 5.934 1.00 96.44 141 GLU A CA 1
ATOM 1098 C C . GLU A 1 141 ? 8.494 26.425 6.006 1.00 96.44 141 GLU A C 1
ATOM 1100 O O . GLU A 1 141 ? 8.322 25.666 5.050 1.00 96.44 141 GLU A O 1
ATOM 1105 N N . GLU A 1 142 ? 9.025 25.996 7.153 1.00 96.50 142 GLU A N 1
ATOM 1106 C CA . GLU A 1 142 ? 9.391 24.594 7.372 1.00 96.50 142 GLU A CA 1
ATOM 1107 C C . GLU A 1 142 ? 8.161 23.688 7.311 1.00 96.50 142 GLU A C 1
ATOM 1109 O O . GLU A 1 142 ? 8.183 22.678 6.608 1.00 96.50 142 GLU A O 1
ATOM 1114 N N . LYS A 1 143 ? 7.058 24.076 7.965 1.00 97.44 143 LYS A N 1
ATOM 1115 C CA . LYS A 1 143 ? 5.792 23.330 7.906 1.00 97.44 143 LYS A CA 1
ATOM 1116 C C . LYS A 1 143 ? 5.205 23.299 6.501 1.00 97.44 143 LYS A C 1
ATOM 1118 O O . LYS A 1 143 ? 4.685 22.272 6.074 1.00 97.44 143 LYS A O 1
ATOM 1123 N N . LYS A 1 144 ? 5.304 24.394 5.748 1.00 97.38 144 LYS A N 1
ATOM 1124 C CA . LYS A 1 144 ? 4.843 24.453 4.357 1.00 97.38 144 LYS A CA 1
ATOM 1125 C C . LYS A 1 144 ? 5.636 23.500 3.462 1.00 97.38 144 LYS A C 1
ATOM 1127 O O . LYS A 1 144 ? 5.032 22.764 2.679 1.00 97.38 144 LYS A O 1
ATOM 1132 N N . ALA A 1 145 ? 6.963 23.482 3.596 1.00 96.75 145 ALA A N 1
ATOM 1133 C CA . ALA A 1 145 ? 7.830 22.563 2.863 1.00 96.75 145 ALA A CA 1
ATOM 1134 C C . ALA A 1 145 ? 7.589 21.099 3.269 1.00 96.75 145 ALA A C 1
ATOM 1136 O O . ALA A 1 145 ? 7.447 20.242 2.395 1.00 96.75 145 ALA A O 1
ATOM 1137 N N . ALA A 1 146 ? 7.471 20.826 4.571 1.00 97.88 146 ALA A N 1
ATOM 1138 C CA . ALA A 1 146 ? 7.139 19.503 5.095 1.00 97.88 146 ALA A CA 1
ATOM 1139 C C . ALA A 1 146 ? 5.786 19.017 4.571 1.00 97.88 146 ALA A C 1
ATOM 1141 O O . ALA A 1 146 ? 5.679 17.907 4.062 1.00 97.88 146 ALA A O 1
ATOM 1142 N N . GLY A 1 147 ? 4.771 19.883 4.575 1.00 97.69 147 GLY A N 1
ATOM 1143 C CA . GLY A 1 147 ? 3.445 19.567 4.052 1.00 97.69 147 GLY A CA 1
ATOM 1144 C C . GLY A 1 147 ? 3.450 19.214 2.565 1.00 97.69 147 GLY A C 1
ATOM 1145 O O . GLY A 1 147 ? 2.689 18.348 2.143 1.00 97.69 147 GLY A O 1
ATOM 1146 N N . ALA A 1 148 ? 4.308 19.845 1.756 1.00 97.44 148 ALA A N 1
ATOM 1147 C CA . ALA A 1 148 ? 4.451 19.485 0.345 1.00 97.44 148 ALA A CA 1
ATOM 1148 C C . ALA A 1 148 ? 5.047 18.078 0.166 1.00 97.44 148 ALA A C 1
ATOM 1150 O O . ALA A 1 148 ? 4.513 17.292 -0.618 1.00 97.44 148 ALA A O 1
ATOM 1151 N N . ARG A 1 149 ? 6.102 17.743 0.920 1.00 98.00 149 ARG A N 1
ATOM 1152 C CA . ARG A 1 149 ? 6.737 16.415 0.879 1.00 98.00 149 ARG A CA 1
ATOM 1153 C C . ARG A 1 149 ? 5.837 15.321 1.445 1.00 98.00 149 ARG A C 1
ATOM 1155 O O . ARG A 1 149 ? 5.726 14.267 0.829 1.00 98.00 149 ARG A O 1
ATOM 1162 N N . TYR A 1 150 ? 5.164 15.598 2.561 1.00 98.31 150 TYR A N 1
ATOM 1163 C CA . TYR A 1 150 ? 4.171 14.720 3.176 1.00 98.31 150 TYR A CA 1
ATOM 1164 C C . TYR A 1 150 ? 3.073 14.349 2.171 1.00 98.31 150 TYR A C 1
ATOM 1166 O O . TYR A 1 150 ? 2.892 13.173 1.867 1.00 98.31 150 TYR A O 1
ATOM 1174 N N . ARG A 1 151 ? 2.421 15.350 1.556 1.00 97.94 151 ARG A N 1
ATOM 1175 C CA . ARG A 1 151 ? 1.358 15.109 0.564 1.00 97.94 151 ARG A CA 1
ATOM 1176 C C . ARG A 1 151 ? 1.847 14.317 -0.643 1.00 97.94 151 ARG A C 1
ATOM 1178 O O . ARG A 1 151 ? 1.122 13.460 -1.132 1.00 97.94 151 ARG A O 1
ATOM 1185 N N . ALA A 1 152 ? 3.054 14.594 -1.136 1.00 97.38 152 ALA A N 1
ATOM 1186 C CA . ALA A 1 152 ? 3.612 13.842 -2.257 1.00 97.38 152 ALA A CA 1
ATOM 1187 C C . ALA A 1 152 ? 3.885 12.374 -1.889 1.00 97.38 152 ALA A C 1
ATOM 1189 O O . ALA A 1 152 ? 3.584 11.475 -2.673 1.00 97.38 152 ALA A O 1
ATOM 1190 N N . ALA A 1 153 ? 4.424 12.121 -0.692 1.00 98.44 153 ALA A N 1
ATOM 1191 C CA . ALA A 1 153 ? 4.677 10.773 -0.200 1.00 98.44 153 ALA A CA 1
ATOM 1192 C C . ALA A 1 153 ? 3.374 9.978 -0.023 1.00 98.44 153 ALA A C 1
ATOM 1194 O O . ALA A 1 153 ? 3.235 8.890 -0.585 1.00 98.44 153 ALA A O 1
ATOM 1195 N N . GLU A 1 154 ? 2.390 10.552 0.670 1.00 98.06 154 GLU A N 1
ATOM 1196 C CA . GLU A 1 154 ? 1.078 9.931 0.864 1.00 98.06 154 GLU A CA 1
ATOM 1197 C C . GLU A 1 154 ? 0.314 9.744 -0.452 1.00 98.06 154 GLU A C 1
ATOM 1199 O O . GLU A 1 154 ? -0.315 8.708 -0.656 1.00 98.06 154 GLU A O 1
ATOM 1204 N N . HIS A 1 155 ? 0.445 10.663 -1.416 1.00 98.06 155 HIS A N 1
ATOM 1205 C CA . HIS A 1 155 ? -0.123 10.469 -2.751 1.00 98.06 155 HIS A CA 1
ATOM 1206 C C . HIS A 1 155 ? 0.455 9.223 -3.436 1.00 98.06 155 HIS A C 1
ATOM 1208 O O . HIS A 1 155 ? -0.282 8.471 -4.078 1.00 98.06 155 HIS A O 1
ATOM 1214 N N . VAL A 1 156 ? 1.767 8.994 -3.357 1.00 98.12 156 VAL A N 1
ATOM 1215 C CA . VAL A 1 156 ? 2.388 7.802 -3.958 1.00 98.12 156 VAL A CA 1
ATOM 1216 C C . VAL A 1 156 ? 1.932 6.527 -3.242 1.00 98.12 156 VAL A C 1
ATOM 1218 O O . VAL A 1 156 ? 1.641 5.533 -3.913 1.00 98.12 156 VAL A O 1
ATOM 1221 N N . ILE A 1 157 ? 1.802 6.556 -1.910 1.00 98.69 157 ILE A N 1
ATOM 1222 C CA . ILE A 1 157 ? 1.271 5.433 -1.117 1.00 98.69 157 ILE A CA 1
ATOM 1223 C C . ILE A 1 157 ? -0.172 5.124 -1.528 1.00 98.69 157 ILE A C 1
ATOM 1225 O O . ILE A 1 157 ? -0.487 3.985 -1.883 1.00 98.69 157 ILE A O 1
ATOM 1229 N N . HIS A 1 158 ? -1.032 6.142 -1.564 1.00 98.38 158 HIS A N 1
ATOM 1230 C CA . HIS A 1 158 ? -2.425 6.014 -1.980 1.00 98.38 158 HIS A CA 1
ATOM 1231 C C . HIS A 1 158 ? -2.535 5.465 -3.408 1.00 98.38 158 HIS A C 1
ATOM 1233 O O . HIS A 1 158 ? -3.319 4.558 -3.701 1.00 98.38 158 HIS A O 1
ATOM 1239 N N . HIS A 1 159 ? -1.700 5.967 -4.321 1.00 98.06 159 HIS A N 1
ATOM 1240 C CA . HIS A 1 159 ? -1.672 5.500 -5.703 1.00 98.06 159 HIS A CA 1
ATOM 1241 C C . HIS A 1 159 ? -1.250 4.031 -5.809 1.00 98.06 159 HIS A C 1
ATOM 1243 O O . HIS A 1 159 ? -1.857 3.288 -6.582 1.00 98.06 159 HIS A O 1
ATOM 1249 N N . ALA A 1 160 ? -0.251 3.596 -5.036 1.00 97.81 160 ALA A N 1
ATOM 1250 C CA . ALA A 1 160 ? 0.159 2.196 -4.932 1.00 97.81 160 ALA A CA 1
ATOM 1251 C C . ALA A 1 160 ? -0.973 1.305 -4.391 1.00 97.81 160 ALA A C 1
ATOM 1253 O O . ALA A 1 160 ? -1.273 0.272 -4.998 1.00 97.81 160 ALA A O 1
ATOM 1254 N N . MET A 1 161 ? -1.649 1.735 -3.321 1.00 97.69 161 MET A N 1
ATOM 1255 C CA . MET A 1 161 ? -2.799 1.034 -2.739 1.00 97.69 161 MET A CA 1
ATOM 1256 C C . MET A 1 161 ? -3.929 0.856 -3.763 1.00 97.69 161 MET A C 1
ATOM 1258 O O . MET A 1 161 ? -4.437 -0.252 -3.947 1.00 97.69 161 MET A O 1
ATOM 1262 N N . ASN A 1 162 ? -4.232 1.898 -4.542 1.00 95.94 162 ASN A N 1
ATOM 1263 C CA . ASN A 1 162 ? -5.205 1.819 -5.633 1.00 95.94 162 ASN A CA 1
ATOM 1264 C C . ASN A 1 162 ? -4.850 0.752 -6.681 1.00 95.94 162 ASN A C 1
ATOM 1266 O O . ASN A 1 162 ? -5.745 0.116 -7.236 1.00 95.94 162 ASN A O 1
ATOM 1270 N N . GLN A 1 163 ? -3.564 0.505 -6.960 1.00 95.62 163 GLN A N 1
ATOM 1271 C CA . GLN A 1 163 ? -3.191 -0.544 -7.918 1.00 95.62 163 GLN A CA 1
ATOM 1272 C C . GLN A 1 163 ? -3.524 -1.938 -7.392 1.00 95.62 163 GLN A C 1
ATOM 1274 O O . GLN A 1 163 ? -3.973 -2.782 -8.166 1.00 95.62 163 GLN A O 1
ATOM 1279 N N . LEU A 1 164 ? -3.352 -2.173 -6.091 1.00 96.06 164 LEU A N 1
ATOM 1280 C CA . LEU A 1 164 ? -3.757 -3.433 -5.471 1.00 96.06 164 LEU A CA 1
ATOM 1281 C C . LEU A 1 164 ? -5.280 -3.548 -5.408 1.00 96.06 164 LEU A C 1
ATOM 1283 O O . LEU A 1 164 ? -5.816 -4.572 -5.816 1.00 96.06 164 LEU A O 1
ATOM 1287 N N . TYR A 1 165 ? -5.977 -2.491 -4.989 1.00 93.94 165 TYR A N 1
ATOM 1288 C CA . TYR A 1 165 ? -7.439 -2.468 -4.912 1.00 93.94 165 TYR A CA 1
ATOM 1289 C C . TYR A 1 165 ? -8.104 -2.779 -6.260 1.00 93.94 165 TYR A C 1
ATOM 1291 O O . TYR A 1 165 ? -8.876 -3.732 -6.382 1.00 93.94 165 TYR A O 1
ATOM 1299 N N . PHE A 1 166 ? -7.757 -2.021 -7.306 1.00 90.94 166 PHE A N 1
ATOM 1300 C CA . PHE A 1 166 ? -8.335 -2.228 -8.634 1.00 90.94 166 PHE A CA 1
ATOM 1301 C C . PHE A 1 166 ? -7.823 -3.508 -9.299 1.00 90.94 166 PHE A C 1
ATOM 1303 O O . PHE A 1 166 ? -8.566 -4.140 -10.045 1.00 90.94 166 PHE A O 1
ATOM 1310 N N . GLY A 1 167 ? -6.571 -3.900 -9.049 1.00 90.81 167 GLY A N 1
ATOM 1311 C CA . GLY A 1 167 ? -5.999 -5.125 -9.608 1.00 90.81 167 GLY A CA 1
ATOM 1312 C C . GLY A 1 167 ? -6.555 -6.408 -8.982 1.00 90.81 167 GLY A C 1
ATOM 1313 O O . GLY A 1 167 ? -6.647 -7.417 -9.672 1.00 90.81 167 GLY A O 1
ATOM 1314 N N . ALA A 1 168 ? -6.984 -6.368 -7.717 1.00 90.38 168 ALA A N 1
ATOM 1315 C CA . ALA A 1 168 ? -7.580 -7.517 -7.034 1.00 90.38 168 ALA A CA 1
ATOM 1316 C C . ALA A 1 168 ? -8.973 -7.885 -7.571 1.00 90.38 168 ALA A C 1
ATOM 1318 O O . ALA A 1 168 ? -9.432 -9.008 -7.350 1.00 90.38 168 ALA A O 1
ATOM 1319 N N . GLY A 1 169 ? -9.634 -6.951 -8.264 1.00 84.94 169 GLY A N 1
ATOM 1320 C CA . GLY A 1 169 ? -11.004 -7.107 -8.746 1.00 84.94 169 GLY A CA 1
ATOM 1321 C C . GLY A 1 169 ? -12.075 -6.685 -7.736 1.00 84.94 169 GLY A C 1
ATOM 1322 O O . GLY A 1 169 ? -13.245 -6.952 -7.974 1.00 84.94 169 GLY A O 1
ATOM 1323 N N . ALA A 1 170 ? -11.717 -5.982 -6.652 1.00 71.81 170 ALA A N 1
ATOM 1324 C CA . ALA A 1 170 ? -12.645 -5.613 -5.570 1.00 71.81 170 ALA A CA 1
ATOM 1325 C C . ALA A 1 170 ? -13.873 -4.791 -6.022 1.00 71.81 170 ALA A C 1
ATOM 1327 O O . ALA A 1 170 ? -14.883 -4.763 -5.326 1.00 71.81 170 ALA A O 1
ATOM 1328 N N . ARG A 1 171 ? -13.800 -4.152 -7.200 1.00 66.56 171 ARG A N 1
ATOM 1329 C CA . ARG A 1 171 ? -14.868 -3.334 -7.800 1.00 66.56 171 ARG A CA 1
ATOM 1330 C C . ARG A 1 171 ? -15.379 -3.867 -9.149 1.00 66.56 171 ARG A C 1
ATOM 1332 O O . ARG A 1 171 ? -16.144 -3.189 -9.827 1.00 66.56 171 ARG A O 1
ATOM 1339 N N . ALA A 1 172 ? -14.910 -5.030 -9.596 1.00 62.06 172 ALA A N 1
ATOM 1340 C CA . ALA A 1 172 ? -15.369 -5.613 -10.852 1.00 62.06 172 ALA A CA 1
ATOM 1341 C C . ALA A 1 172 ? -16.676 -6.374 -10.593 1.00 62.06 172 ALA A C 1
ATOM 1343 O O . ALA A 1 172 ? -16.643 -7.510 -10.137 1.00 62.06 172 ALA A O 1
ATOM 1344 N N . GLU A 1 173 ? -17.817 -5.735 -10.860 1.00 44.59 173 GLU A N 1
ATOM 1345 C CA . GLU A 1 173 ? -19.150 -6.325 -10.646 1.00 44.59 173 GLU A CA 1
ATOM 1346 C C . GLU A 1 173 ? -19.437 -7.549 -11.540 1.00 44.59 173 GLU A C 1
ATOM 1348 O O . GLU A 1 173 ? -20.315 -8.326 -11.203 1.00 44.59 173 GLU A O 1
ATOM 1353 N N . ASP A 1 174 ? -18.670 -7.786 -12.614 1.00 41.84 174 ASP A N 1
ATOM 1354 C CA . ASP A 1 174 ? -18.959 -8.849 -13.590 1.00 41.84 174 ASP A CA 1
ATOM 1355 C C . ASP A 1 174 ? -17.705 -9.331 -14.346 1.00 41.84 174 ASP A C 1
ATOM 1357 O O . ASP A 1 174 ? -17.500 -8.878 -15.472 1.00 41.84 174 ASP A O 1
ATOM 1361 N N . ARG A 1 175 ? -16.868 -10.238 -13.802 1.00 46.88 175 ARG A N 1
ATOM 1362 C CA . ARG A 1 175 ? -16.003 -11.143 -14.615 1.00 46.88 175 ARG A CA 1
ATOM 1363 C C . ARG A 1 175 ? -15.619 -12.424 -13.864 1.00 46.88 175 ARG A C 1
ATOM 1365 O O . ARG A 1 175 ? -14.704 -12.392 -13.048 1.00 46.88 175 ARG A O 1
ATOM 1372 N N . ASP A 1 176 ? -16.210 -13.553 -14.258 1.00 46.25 176 ASP A N 1
ATOM 1373 C CA . ASP A 1 176 ? -15.716 -14.901 -13.914 1.00 46.25 176 ASP A CA 1
ATOM 1374 C C . ASP A 1 176 ? -14.315 -15.190 -14.517 1.00 46.25 176 ASP A C 1
ATOM 1376 O O . ASP A 1 176 ? -13.552 -15.978 -13.964 1.00 46.25 176 ASP A O 1
ATOM 1380 N N . ASP A 1 177 ? -13.913 -14.465 -15.574 1.00 47.00 177 ASP A N 1
ATOM 1381 C CA . ASP A 1 177 ? -12.701 -14.753 -16.369 1.00 47.00 177 ASP A CA 1
ATOM 1382 C C . ASP A 1 177 ? -11.629 -13.631 -16.362 1.00 47.00 177 ASP A C 1
ATOM 1384 O O . ASP A 1 177 ? -10.744 -13.580 -17.220 1.00 47.00 177 ASP A O 1
ATOM 1388 N N . GLY A 1 178 ? -11.701 -12.668 -15.435 1.00 47.44 178 GLY A N 1
ATOM 1389 C CA . GLY A 1 178 ? -10.722 -11.571 -15.342 1.00 47.44 178 GLY A CA 1
ATOM 1390 C C . GLY A 1 178 ? -9.467 -11.933 -14.525 1.00 47.44 178 GLY A C 1
ATOM 1391 O O . GLY A 1 178 ? -9.583 -12.688 -13.562 1.00 47.44 178 GLY A O 1
ATOM 1392 N N . PRO A 1 179 ? -8.270 -11.381 -14.831 1.00 53.69 179 PRO A N 1
ATOM 1393 C CA . PRO A 1 179 ? -7.117 -11.498 -13.937 1.00 53.69 179 PRO A CA 1
ATOM 1394 C C . PRO A 1 179 ? -7.430 -10.787 -12.609 1.00 53.69 179 PRO A C 1
ATOM 1396 O O . PRO A 1 179 ? -7.688 -9.584 -12.606 1.00 53.69 179 PRO A O 1
ATOM 1399 N N . GLY A 1 180 ? -7.433 -11.532 -11.502 1.00 71.88 180 GLY A N 1
ATOM 1400 C CA . GLY A 1 180 ? -7.855 -11.052 -10.184 1.00 71.88 180 GLY A CA 1
ATOM 1401 C C . GLY A 1 180 ? -7.905 -12.176 -9.144 1.00 71.88 180 GLY A C 1
ATOM 1402 O O . GLY A 1 180 ? -7.460 -13.298 -9.399 1.00 71.88 180 GLY A O 1
ATOM 1403 N N . LEU A 1 181 ? -8.413 -11.875 -7.946 1.00 88.12 181 LEU A N 1
ATOM 1404 C CA . LEU A 1 181 ? -8.540 -12.847 -6.850 1.00 88.12 181 LEU A CA 1
ATOM 1405 C C . LEU A 1 181 ? -9.946 -13.458 -6.823 1.00 88.12 181 LEU A C 1
ATOM 1407 O O . LEU A 1 181 ? -10.776 -13.092 -5.991 1.00 88.12 181 LEU A O 1
ATOM 1411 N N . ASN A 1 182 ? -10.222 -14.375 -7.746 1.00 85.19 182 ASN A N 1
ATOM 1412 C CA . ASN A 1 182 ? -11.600 -14.762 -8.081 1.00 85.19 182 ASN A CA 1
ATOM 1413 C C . ASN A 1 182 ? -12.186 -15.845 -7.156 1.00 85.19 182 ASN A C 1
ATOM 1415 O O . ASN A 1 182 ? -13.369 -16.152 -7.230 1.00 85.19 182 ASN A O 1
ATOM 1419 N N . ASN A 1 183 ? -11.384 -16.442 -6.269 1.00 89.75 183 ASN A N 1
ATOM 1420 C CA . ASN A 1 183 ? -11.860 -17.467 -5.334 1.00 89.75 183 ASN A CA 1
ATOM 1421 C C . ASN A 1 183 ? -11.162 -17.388 -3.960 1.00 89.75 183 ASN A C 1
ATOM 1423 O O . ASN A 1 183 ? -10.064 -16.825 -3.864 1.00 89.75 183 ASN A O 1
ATOM 1427 N N . PRO A 1 184 ? -11.753 -17.983 -2.903 1.00 94.06 184 PRO A N 1
ATOM 1428 C CA . PRO A 1 184 ? -11.181 -18.015 -1.554 1.00 94.06 184 PRO A CA 1
ATOM 1429 C C . PRO A 1 184 ? -9.703 -18.424 -1.490 1.00 94.06 184 PRO A C 1
ATOM 1431 O O . PRO A 1 184 ? -8.906 -17.753 -0.841 1.00 94.06 184 PRO A O 1
ATOM 1434 N N . ASN A 1 185 ? -9.291 -19.460 -2.225 1.00 94.12 185 ASN A N 1
ATOM 1435 C CA . ASN A 1 185 ? -7.909 -19.945 -2.192 1.00 94.12 185 ASN A CA 1
ATOM 1436 C C . ASN A 1 185 ? -6.914 -18.910 -2.751 1.00 94.12 185 ASN A C 1
ATOM 1438 O O . ASN A 1 185 ? -5.863 -18.663 -2.161 1.00 94.12 185 ASN A O 1
ATOM 1442 N N . THR A 1 186 ? -7.248 -18.248 -3.864 1.00 94.00 186 THR A N 1
ATOM 1443 C CA . THR A 1 186 ? -6.411 -17.160 -4.409 1.00 94.00 186 THR A CA 1
ATOM 1444 C C . THR A 1 186 ? -6.347 -15.953 -3.476 1.00 94.00 186 THR A C 1
ATOM 1446 O O . THR A 1 186 ? -5.270 -15.384 -3.307 1.00 94.00 186 THR A O 1
ATOM 1449 N N . LYS A 1 187 ? -7.456 -15.610 -2.806 1.00 96.69 187 LYS A N 1
ATOM 1450 C CA . LYS A 1 187 ? -7.503 -14.542 -1.794 1.00 96.69 187 LYS A CA 1
ATOM 1451 C C . LYS A 1 187 ? -6.612 -14.868 -0.591 1.00 96.69 187 LYS A C 1
ATOM 1453 O O . LYS A 1 187 ? -5.825 -14.022 -0.180 1.00 96.69 187 LYS A O 1
ATOM 1458 N N . SER A 1 188 ? -6.671 -16.102 -0.090 1.00 97.44 188 SER A N 1
ATOM 1459 C CA . SER A 1 188 ? -5.821 -16.594 1.005 1.00 97.44 188 SER A CA 1
ATOM 1460 C C . SER A 1 188 ? -4.330 -16.510 0.655 1.00 97.44 188 SER A C 1
ATOM 1462 O O . SER A 1 188 ? -3.528 -15.920 1.383 1.00 97.44 188 SER A O 1
ATOM 1464 N N . ARG A 1 189 ? -3.956 -17.005 -0.534 1.00 96.12 189 ARG A N 1
ATOM 1465 C CA . ARG A 1 189 ? -2.578 -16.905 -1.036 1.00 96.12 189 ARG A CA 1
ATOM 1466 C C . ARG A 1 189 ? -2.119 -15.457 -1.189 1.00 96.12 189 ARG A C 1
ATOM 1468 O O . ARG A 1 189 ? -0.984 -15.154 -0.842 1.00 96.12 189 ARG A O 1
ATOM 1475 N N . PHE A 1 190 ? -2.981 -14.565 -1.677 1.00 97.25 190 PHE A N 1
ATOM 1476 C CA . PHE A 1 190 ? -2.668 -13.139 -1.769 1.00 97.25 190 PHE A CA 1
ATOM 1477 C C . PHE A 1 190 ? -2.401 -12.517 -0.403 1.00 97.25 190 PHE A C 1
ATOM 1479 O O . PHE A 1 190 ? -1.402 -11.818 -0.255 1.00 97.25 190 PHE A O 1
ATOM 1486 N N . LEU A 1 191 ? -3.233 -12.811 0.599 1.00 98.00 191 LEU A N 1
ATOM 1487 C CA . LEU A 1 191 ? -3.027 -12.326 1.965 1.00 98.00 191 LEU A CA 1
ATOM 1488 C C . LEU A 1 191 ? -1.655 -12.738 2.511 1.00 98.00 191 LEU A C 1
ATOM 1490 O O . LEU A 1 191 ? -0.984 -11.916 3.126 1.00 98.00 191 LEU A O 1
ATOM 1494 N N . THR A 1 192 ? -1.203 -13.962 2.224 1.00 97.75 192 THR A N 1
ATOM 1495 C CA . THR A 1 192 ? 0.139 -14.426 2.616 1.00 97.75 192 THR A CA 1
ATOM 1496 C C . THR A 1 192 ? 1.241 -13.736 1.808 1.00 97.75 192 THR A C 1
ATOM 1498 O O . THR A 1 192 ? 2.156 -13.145 2.380 1.00 97.75 192 THR A O 1
ATOM 1501 N N . ASP A 1 193 ? 1.148 -13.765 0.478 1.00 97.12 193 ASP A N 1
ATOM 1502 C CA . ASP A 1 193 ? 2.175 -13.234 -0.426 1.00 97.12 193 ASP A CA 1
ATOM 1503 C C . ASP A 1 193 ? 2.386 -11.719 -0.254 1.00 97.12 193 ASP A C 1
ATOM 1505 O O . ASP A 1 193 ? 3.506 -11.222 -0.384 1.00 97.12 193 ASP A O 1
ATOM 1509 N N . TYR A 1 194 ? 1.311 -10.976 0.021 1.00 97.81 194 TYR A N 1
ATOM 1510 C CA . TYR A 1 194 ? 1.313 -9.518 0.148 1.00 97.81 194 TYR A CA 1
ATOM 1511 C C . TYR A 1 194 ? 1.283 -9.026 1.597 1.00 97.81 194 TYR A C 1
ATOM 1513 O O . TYR A 1 194 ? 1.264 -7.812 1.793 1.00 97.81 194 TYR A O 1
ATOM 1521 N N . ALA A 1 195 ? 1.355 -9.906 2.604 1.00 97.69 195 ALA A N 1
ATOM 1522 C CA . ALA A 1 195 ? 1.264 -9.538 4.023 1.00 97.69 195 ALA A CA 1
ATOM 1523 C C . ALA A 1 195 ? 2.165 -8.346 4.394 1.00 97.69 195 ALA A C 1
ATOM 1525 O O . ALA A 1 195 ? 1.707 -7.373 4.984 1.00 97.69 195 ALA A O 1
ATOM 1526 N N . ALA A 1 196 ? 3.433 -8.377 3.970 1.00 97.69 196 ALA A N 1
ATOM 1527 C CA . ALA A 1 196 ? 4.383 -7.297 4.240 1.00 97.69 196 ALA A CA 1
ATOM 1528 C C . ALA A 1 196 ? 4.010 -5.972 3.548 1.00 97.69 196 ALA A C 1
ATOM 1530 O O . ALA A 1 196 ? 4.208 -4.904 4.114 1.00 97.69 196 ALA A O 1
ATOM 1531 N N . ILE A 1 197 ? 3.473 -6.027 2.326 1.00 98.56 197 ILE A N 1
ATOM 1532 C CA . ILE A 1 197 ? 3.051 -4.831 1.580 1.00 98.56 197 ILE A CA 1
ATOM 1533 C C . ILE A 1 197 ? 1.784 -4.241 2.194 1.00 98.56 197 ILE A C 1
ATOM 1535 O O . ILE A 1 197 ? 1.716 -3.032 2.390 1.00 98.56 197 ILE A O 1
ATOM 1539 N N . LEU A 1 198 ? 0.803 -5.082 2.524 1.00 98.31 198 LEU A N 1
ATOM 1540 C CA . LEU A 1 198 ? -0.415 -4.649 3.204 1.00 98.31 198 LEU A CA 1
ATOM 1541 C C . LEU A 1 198 ? -0.069 -4.025 4.561 1.00 98.31 198 LEU A C 1
ATOM 1543 O O . LEU A 1 198 ? -0.538 -2.932 4.851 1.00 98.31 198 LEU A O 1
ATOM 1547 N N . GLY A 1 199 ? 0.846 -4.642 5.315 1.00 97.75 199 GLY A N 1
ATOM 1548 C CA . GLY A 1 199 ? 1.368 -4.096 6.568 1.00 97.75 199 GLY A CA 1
ATOM 1549 C C . GLY A 1 199 ? 2.045 -2.731 6.422 1.00 97.75 199 GLY A C 1
ATOM 1550 O O . GLY A 1 199 ? 1.885 -1.885 7.294 1.00 97.75 199 GLY A O 1
ATOM 1551 N N . LEU A 1 200 ? 2.753 -2.476 5.313 1.00 98.00 200 LEU A N 1
ATOM 1552 C CA . LEU A 1 200 ? 3.279 -1.140 5.005 1.00 98.00 200 LEU A CA 1
ATOM 1553 C C . LEU A 1 200 ? 2.142 -0.144 4.736 1.00 98.00 200 LEU A C 1
ATOM 1555 O O . LEU A 1 200 ? 2.139 0.943 5.299 1.00 98.00 200 LEU A O 1
ATOM 1559 N N . ILE A 1 201 ? 1.157 -0.507 3.911 1.00 98.00 201 ILE A N 1
ATOM 1560 C CA . ILE A 1 201 ? 0.040 0.389 3.566 1.00 98.00 201 ILE A CA 1
ATOM 1561 C C . ILE A 1 201 ? -0.806 0.737 4.801 1.00 98.00 201 ILE A C 1
ATOM 1563 O O . ILE A 1 201 ? -1.255 1.874 4.913 1.00 98.00 201 ILE A O 1
ATOM 1567 N N . GLN A 1 202 ? -0.961 -0.189 5.756 1.00 96.19 202 GLN A N 1
ATOM 1568 C CA . GLN A 1 202 ? -1.629 0.065 7.043 1.00 96.19 202 GLN A CA 1
ATOM 1569 C C . GLN A 1 202 ? -0.988 1.202 7.858 1.00 96.19 202 GLN A C 1
ATOM 1571 O O . GLN A 1 202 ? -1.637 1.730 8.753 1.00 96.19 202 GLN A O 1
ATOM 1576 N N . GLN A 1 203 ? 0.264 1.574 7.570 1.00 96.38 203 GLN A N 1
ATOM 1577 C CA . GLN A 1 203 ? 0.970 2.678 8.232 1.00 96.38 203 GLN A CA 1
ATOM 1578 C C . GLN A 1 203 ? 0.750 4.040 7.550 1.00 96.38 203 GLN A C 1
ATOM 1580 O O . GLN A 1 203 ? 1.329 5.035 7.986 1.00 96.38 203 GLN A O 1
ATOM 1585 N N . SER A 1 204 ? -0.029 4.094 6.461 1.00 95.88 204 SER A N 1
ATOM 1586 C CA . SER A 1 204 ? -0.412 5.357 5.817 1.00 95.88 204 SER A CA 1
ATOM 1587 C C . SER A 1 204 ? -1.214 6.215 6.783 1.00 95.88 204 SER A C 1
ATOM 1589 O O . SER A 1 204 ? -2.079 5.710 7.499 1.00 95.88 204 SER A O 1
ATOM 1591 N N . ARG A 1 205 ? -0.942 7.520 6.761 1.00 93.06 205 ARG A N 1
ATOM 1592 C CA . ARG A 1 205 ? -1.641 8.498 7.599 1.00 93.06 205 ARG A CA 1
ATOM 1593 C C . ARG A 1 205 ? -2.820 9.168 6.894 1.00 93.06 205 ARG A C 1
ATOM 1595 O O . ARG A 1 205 ? -3.470 10.032 7.461 1.00 93.06 205 ARG A O 1
ATOM 1602 N N . GLU A 1 206 ? -3.120 8.767 5.657 1.00 93.38 206 GLU A N 1
ATOM 1603 C CA . GLU A 1 206 ? -4.246 9.318 4.902 1.00 93.38 206 GLU A CA 1
ATOM 1604 C C . GLU A 1 206 ? -5.520 8.478 5.057 1.00 93.38 206 GLU A C 1
ATOM 1606 O O . GLU A 1 206 ? -5.547 7.314 4.624 1.00 93.38 206 GLU A O 1
ATOM 1611 N N . PRO A 1 207 ? -6.628 9.072 5.543 1.00 92.12 207 PRO A N 1
ATOM 1612 C CA . PRO A 1 207 ? -7.899 8.369 5.688 1.00 92.12 207 PRO A CA 1
ATOM 1613 C C . PRO A 1 207 ? -8.398 7.715 4.394 1.00 92.12 207 PRO A C 1
ATOM 1615 O O . PRO A 1 207 ? -8.910 6.596 4.415 1.00 92.12 207 PRO A O 1
ATOM 1618 N N . ALA A 1 208 ? -8.190 8.356 3.239 1.00 92.25 208 ALA A N 1
ATOM 1619 C CA . ALA A 1 208 ? -8.579 7.798 1.944 1.00 92.25 208 ALA A CA 1
ATOM 1620 C C . ALA A 1 208 ? -7.836 6.489 1.612 1.00 92.25 208 ALA A C 1
ATOM 1622 O O . ALA A 1 208 ? -8.419 5.568 1.041 1.00 92.25 208 ALA A O 1
ATOM 1623 N N . THR A 1 209 ? -6.556 6.378 1.980 1.00 95.88 209 THR A N 1
ATOM 1624 C CA . THR A 1 209 ? -5.770 5.149 1.789 1.00 95.88 209 THR A CA 1
ATOM 1625 C C . THR A 1 209 ? -6.263 4.037 2.703 1.00 95.88 209 THR A C 1
ATOM 1627 O O . THR A 1 209 ? -6.477 2.918 2.232 1.00 95.88 209 THR A O 1
ATOM 1630 N N . LEU A 1 210 ? -6.492 4.349 3.982 1.00 94.75 210 LEU A N 1
ATOM 1631 C CA . LEU A 1 210 ? -7.017 3.391 4.956 1.00 94.75 210 LEU A CA 1
ATOM 1632 C C . LEU A 1 210 ? -8.412 2.896 4.557 1.00 94.75 210 LEU A C 1
ATOM 1634 O O . LEU A 1 210 ? -8.689 1.701 4.640 1.00 94.75 210 LEU A O 1
ATOM 1638 N N . HIS A 1 211 ? -9.260 3.778 4.027 1.00 94.19 211 HIS A N 1
ATOM 1639 C CA . HIS A 1 211 ? -10.569 3.403 3.498 1.00 94.19 211 HIS A CA 1
ATOM 1640 C C . HIS A 1 211 ? -10.471 2.408 2.337 1.00 94.19 211 HIS A C 1
ATOM 1642 O O . HIS A 1 211 ? -11.089 1.345 2.394 1.00 94.19 211 HIS A O 1
ATOM 1648 N N . CYS A 1 212 ? -9.645 2.689 1.323 1.00 94.38 212 CYS A N 1
ATOM 1649 C CA . CYS A 1 212 ? -9.424 1.744 0.223 1.00 94.38 212 CYS A CA 1
ATOM 1650 C C . CYS A 1 212 ? -8.872 0.396 0.715 1.00 94.38 212 CYS A C 1
ATOM 1652 O O . CYS A 1 212 ? -9.187 -0.651 0.144 1.00 94.38 212 CYS A O 1
ATOM 1654 N N . LEU A 1 213 ? -8.054 0.404 1.770 1.00 96.50 213 LEU A N 1
ATOM 1655 C CA . LEU A 1 213 ? -7.546 -0.817 2.382 1.00 96.50 213 LEU A CA 1
ATOM 1656 C C . LEU A 1 213 ? -8.639 -1.604 3.120 1.00 96.50 213 LEU A C 1
ATOM 1658 O O . LEU A 1 213 ? -8.675 -2.825 2.984 1.00 96.50 213 LEU A O 1
ATOM 1662 N N . ILE A 1 214 ? -9.565 -0.942 3.818 1.00 95.62 214 ILE A N 1
ATOM 1663 C CA . ILE A 1 214 ? -10.740 -1.599 4.421 1.00 95.62 214 ILE A CA 1
ATOM 1664 C C . ILE A 1 214 ? -11.588 -2.271 3.350 1.00 95.62 214 ILE A C 1
ATOM 1666 O O . ILE A 1 214 ? -11.955 -3.431 3.515 1.00 95.62 214 ILE A O 1
ATOM 1670 N N . GLU A 1 215 ? -11.872 -1.585 2.244 1.00 94.81 215 GLU A N 1
ATOM 1671 C CA . GLU A 1 215 ? -12.655 -2.175 1.156 1.00 94.81 215 GLU A CA 1
ATOM 1672 C C . GLU A 1 215 ? -11.930 -3.367 0.509 1.00 94.81 215 GLU A C 1
ATOM 1674 O O . GLU A 1 215 ? -12.551 -4.393 0.212 1.00 94.81 215 GLU A O 1
ATOM 1679 N N . LEU A 1 216 ? -10.604 -3.280 0.329 1.00 96.12 216 LEU A N 1
ATOM 1680 C CA . LEU A 1 216 ? -9.816 -4.423 -0.136 1.00 96.12 216 LEU A CA 1
ATOM 1681 C C . LEU A 1 216 ? -9.893 -5.583 0.867 1.00 96.12 216 LEU A C 1
ATOM 1683 O O . LEU A 1 216 ? -10.113 -6.724 0.463 1.00 96.12 216 LEU A O 1
ATOM 1687 N N . TYR A 1 217 ? -9.743 -5.318 2.163 1.00 97.44 217 TYR A N 1
ATOM 1688 C CA . TYR A 1 217 ? -9.873 -6.345 3.190 1.00 97.44 217 TYR A CA 1
ATOM 1689 C C . TYR A 1 217 ? -11.266 -6.969 3.200 1.00 97.44 217 TYR A C 1
ATOM 1691 O O . TYR A 1 217 ? -11.367 -8.193 3.221 1.00 97.44 217 TYR A O 1
ATOM 1699 N N . GLU A 1 218 ? -12.329 -6.173 3.085 1.00 95.38 218 GLU A N 1
ATOM 1700 C CA . GLU A 1 218 ? -13.701 -6.667 2.956 1.00 95.38 218 GLU A CA 1
ATOM 1701 C C . GLU A 1 218 ? -13.825 -7.656 1.784 1.00 95.38 218 GLU A C 1
ATOM 1703 O O . GLU A 1 218 ? -14.419 -8.733 1.906 1.00 95.38 218 GLU A O 1
ATOM 1708 N N . TYR A 1 219 ? -13.220 -7.335 0.642 1.00 94.38 219 TYR A N 1
ATOM 1709 C CA . TYR A 1 219 ? -13.187 -8.230 -0.511 1.00 94.38 219 TYR A CA 1
ATOM 1710 C C . TYR A 1 219 ? -12.403 -9.529 -0.244 1.00 94.38 219 TYR A C 1
ATOM 1712 O O . TYR A 1 219 ? -12.774 -10.593 -0.760 1.00 94.38 219 TYR A O 1
ATOM 1720 N N . LEU A 1 220 ? -11.350 -9.465 0.574 1.00 96.69 220 LEU A N 1
ATOM 1721 C CA . LEU A 1 220 ? -10.462 -10.580 0.911 1.00 96.69 220 LEU A CA 1
ATOM 1722 C C . LEU A 1 220 ? -10.989 -11.503 2.019 1.00 96.69 220 LEU A C 1
ATOM 1724 O O . LEU A 1 220 ? -10.470 -12.614 2.125 1.00 96.69 220 LEU A O 1
ATOM 1728 N N . ILE A 1 221 ? -12.032 -11.108 2.768 1.00 97.25 221 ILE A N 1
ATOM 1729 C CA . ILE A 1 221 ? -12.624 -11.897 3.872 1.00 97.25 221 ILE A CA 1
ATOM 1730 C C . ILE A 1 221 ? -12.764 -13.391 3.532 1.00 97.25 221 ILE A C 1
ATOM 1732 O O . ILE A 1 221 ? -12.300 -14.204 4.324 1.00 97.25 221 ILE A O 1
ATOM 1736 N N . PRO A 1 222 ? -13.312 -13.810 2.367 1.00 96.25 222 PRO A N 1
ATOM 1737 C CA . PRO A 1 222 ? -13.505 -15.234 2.088 1.00 96.25 222 PRO A CA 1
ATOM 1738 C C . PRO A 1 222 ? -12.216 -16.063 2.042 1.00 96.25 222 PRO A C 1
ATOM 1740 O O . PRO A 1 222 ? -12.296 -17.282 2.116 1.00 96.25 222 PRO A O 1
ATOM 1743 N N . GLY A 1 223 ? -11.049 -15.437 1.851 1.00 96.88 223 GLY A N 1
ATOM 1744 C CA . GLY A 1 223 ? -9.771 -16.145 1.798 1.00 96.88 223 GLY A CA 1
ATOM 1745 C C . GLY A 1 223 ? -9.203 -16.499 3.168 1.00 96.88 223 GLY A C 1
ATOM 1746 O O . GLY A 1 223 ? -8.611 -17.563 3.315 1.00 96.88 223 GLY A O 1
ATOM 1747 N N . ASP A 1 224 ? -9.382 -15.619 4.150 1.00 97.88 224 ASP A N 1
ATOM 1748 C CA . ASP A 1 224 ? -9.001 -15.857 5.543 1.00 97.88 224 ASP A CA 1
ATOM 1749 C C . ASP A 1 224 ? -9.754 -14.867 6.454 1.00 97.88 224 ASP A C 1
ATOM 1751 O O . ASP A 1 224 ? -9.267 -13.759 6.709 1.00 97.88 224 ASP A O 1
ATOM 1755 N N . PRO A 1 225 ? -10.965 -15.221 6.924 1.00 98.06 225 PRO A N 1
ATOM 1756 C CA . PRO A 1 225 ? -11.772 -14.323 7.743 1.00 98.06 225 PRO A CA 1
ATOM 1757 C C . PRO A 1 225 ? -11.081 -13.926 9.053 1.00 98.06 225 PRO A C 1
ATOM 1759 O O . PRO A 1 225 ? -11.288 -12.822 9.548 1.00 98.06 225 PRO A O 1
ATOM 1762 N N . GLU A 1 226 ? -10.257 -14.802 9.633 1.00 98.12 226 GLU A N 1
ATOM 1763 C CA . GLU A 1 226 ? -9.600 -14.522 10.911 1.00 98.12 226 GLU A CA 1
ATOM 1764 C C . GLU A 1 226 ? -8.475 -13.504 10.728 1.00 98.12 226 GLU A C 1
ATOM 1766 O O . GLU A 1 226 ? -8.462 -12.471 11.401 1.00 98.12 226 GLU A O 1
ATOM 1771 N N . ALA A 1 227 ? -7.570 -13.754 9.776 1.00 97.56 227 ALA A N 1
ATOM 1772 C CA . ALA A 1 227 ? -6.441 -12.866 9.515 1.00 97.56 227 ALA A CA 1
ATOM 1773 C C . ALA A 1 227 ? -6.901 -11.485 9.035 1.00 97.56 227 ALA A C 1
ATOM 1775 O O . ALA A 1 227 ? -6.348 -10.464 9.453 1.00 97.56 227 ALA A O 1
ATOM 1776 N N . VAL A 1 228 ? -7.936 -11.436 8.190 1.00 98.25 228 VAL A N 1
ATOM 1777 C CA . VAL A 1 228 ? -8.507 -10.175 7.704 1.00 98.25 228 VAL A CA 1
ATOM 1778 C C . VAL A 1 228 ? -9.139 -9.382 8.846 1.00 98.25 228 VAL A C 1
ATOM 1780 O O . VAL A 1 228 ? -8.899 -8.179 8.946 1.00 98.25 228 VAL A O 1
ATOM 1783 N N . PHE A 1 229 ? -9.907 -10.027 9.729 1.00 98.19 229 PHE A N 1
ATOM 1784 C CA . PHE A 1 229 ? -10.499 -9.348 10.881 1.00 98.19 229 PHE A CA 1
ATOM 1785 C C . PHE A 1 229 ? -9.420 -8.763 11.799 1.00 98.19 229 PHE A C 1
ATOM 1787 O O . PHE A 1 229 ? -9.512 -7.603 12.204 1.00 98.19 229 PHE A O 1
ATOM 1794 N N . THR A 1 230 ? -8.356 -9.526 12.061 1.00 97.69 230 THR A N 1
ATOM 1795 C CA . THR A 1 230 ? -7.216 -9.052 12.852 1.00 97.69 230 THR A CA 1
ATOM 1796 C C . THR A 1 230 ? -6.494 -7.876 12.205 1.00 97.69 230 THR A C 1
ATOM 1798 O O . THR A 1 230 ? -6.137 -6.928 12.902 1.00 97.69 230 THR A O 1
ATOM 1801 N N . ALA A 1 231 ? -6.314 -7.894 10.885 1.00 97.50 231 ALA A N 1
ATOM 1802 C CA . ALA A 1 231 ? -5.689 -6.791 10.165 1.00 97.50 231 ALA A CA 1
ATOM 1803 C C . ALA A 1 231 ? -6.544 -5.512 10.196 1.00 97.50 231 ALA A C 1
ATOM 1805 O O . ALA A 1 231 ? -6.007 -4.423 10.403 1.00 97.50 231 ALA A O 1
ATOM 1806 N N . ILE A 1 232 ? -7.867 -5.635 10.033 1.00 97.06 232 ILE A N 1
ATOM 1807 C CA . ILE A 1 232 ? -8.797 -4.501 10.138 1.00 97.06 232 ILE A CA 1
ATOM 1808 C C . ILE A 1 232 ? -8.766 -3.917 11.551 1.00 97.06 232 ILE A C 1
ATOM 1810 O O . ILE A 1 232 ? -8.642 -2.704 11.692 1.00 97.06 232 ILE A O 1
ATOM 1814 N N . HIS A 1 233 ? -8.837 -4.762 12.585 1.00 97.25 233 HIS A N 1
ATOM 1815 C CA . HIS A 1 233 ? -8.748 -4.322 13.980 1.00 97.25 233 HIS A CA 1
ATOM 1816 C C . HIS A 1 233 ? -7.468 -3.527 14.234 1.00 97.25 233 HIS A C 1
ATOM 1818 O O . HIS A 1 233 ? -7.562 -2.362 14.606 1.00 97.25 233 HIS A O 1
ATOM 1824 N N . ALA A 1 234 ? -6.300 -4.107 13.941 1.00 96.25 234 ALA A N 1
ATOM 1825 C CA . ALA A 1 234 ? -5.009 -3.471 14.200 1.00 96.25 234 ALA A CA 1
ATOM 1826 C C . ALA A 1 234 ? -4.851 -2.121 13.481 1.00 96.25 234 ALA A C 1
ATOM 1828 O O . ALA A 1 234 ? -4.225 -1.200 13.999 1.00 96.25 234 ALA A O 1
ATOM 1829 N N . MET A 1 235 ? -5.418 -1.996 12.281 1.00 95.19 235 MET A N 1
ATOM 1830 C CA . MET A 1 235 ? -5.389 -0.751 11.522 1.00 95.19 235 MET A CA 1
ATOM 1831 C C . MET A 1 235 ? -6.338 0.303 12.110 1.00 95.19 235 MET A C 1
ATOM 1833 O O . MET A 1 235 ? -5.946 1.463 12.227 1.00 95.19 235 MET A O 1
ATOM 1837 N N . LEU A 1 236 ? -7.562 -0.084 12.490 1.00 94.81 236 LEU A N 1
ATOM 1838 C CA . LEU A 1 236 ? -8.557 0.833 13.055 1.00 94.81 236 LEU A CA 1
ATOM 1839 C C . LEU A 1 236 ? -8.162 1.338 14.444 1.00 94.81 236 LEU A C 1
ATOM 1841 O O . LEU A 1 236 ? -8.353 2.516 14.717 1.00 94.81 236 LEU A O 1
ATOM 1845 N N . THR A 1 237 ? -7.612 0.480 15.304 1.00 94.88 237 THR A N 1
ATOM 1846 C CA . THR A 1 237 ? -7.209 0.851 16.674 1.00 94.88 237 THR A CA 1
ATOM 1847 C C . THR A 1 237 ? -5.780 1.397 16.761 1.00 94.88 237 THR A C 1
ATOM 1849 O O . THR A 1 237 ? -5.392 1.930 17.796 1.00 94.88 237 THR A O 1
ATOM 1852 N N . GLY A 1 238 ? -5.003 1.285 15.678 1.00 94.12 238 GLY A N 1
ATOM 1853 C CA . GLY A 1 238 ? -3.682 1.892 15.518 1.00 94.12 238 GLY A CA 1
ATOM 1854 C C . GLY A 1 238 ? -3.742 3.238 14.793 1.00 94.12 238 GLY A C 1
ATOM 1855 O O . GLY A 1 238 ? -4.444 4.154 15.216 1.00 94.12 238 GLY A O 1
ATOM 1856 N N . VAL A 1 239 ? -3.021 3.348 13.669 1.00 91.12 239 VAL A N 1
ATOM 1857 C CA . VAL A 1 239 ? -2.888 4.595 12.885 1.00 91.12 239 VAL A CA 1
ATOM 1858 C C . VAL A 1 239 ? -4.245 5.176 12.474 1.00 91.12 239 VAL A C 1
ATOM 1860 O O . VAL A 1 239 ? -4.406 6.391 12.467 1.00 91.12 239 VAL A O 1
ATOM 1863 N N . GLY A 1 240 ? -5.254 4.340 12.202 1.00 91.94 240 GLY A N 1
ATOM 1864 C CA . GLY A 1 240 ? -6.606 4.815 11.908 1.00 91.94 240 GLY A CA 1
ATOM 1865 C C . GLY A 1 240 ? -7.200 5.662 13.035 1.00 91.94 240 GLY A C 1
ATOM 1866 O O . GLY A 1 240 ? -7.744 6.727 12.762 1.00 91.94 240 GLY A O 1
ATOM 1867 N N . ALA A 1 241 ? -7.051 5.239 14.292 1.00 92.25 241 ALA A N 1
ATOM 1868 C CA . ALA A 1 241 ? -7.512 6.006 15.447 1.00 92.25 241 ALA A CA 1
ATOM 1869 C C . ALA A 1 241 ? -6.674 7.273 15.676 1.00 92.25 241 ALA A C 1
ATOM 1871 O O . ALA A 1 241 ? -7.240 8.321 15.996 1.00 92.25 241 ALA A O 1
ATOM 1872 N N . GLU A 1 242 ? -5.347 7.183 15.496 1.00 91.94 242 GLU A N 1
ATOM 1873 C CA . GLU A 1 242 ? -4.414 8.317 15.623 1.00 91.94 242 GLU A CA 1
ATOM 1874 C C . GLU A 1 242 ? -4.747 9.450 14.643 1.00 91.94 242 GLU A C 1
ATOM 1876 O O . GLU A 1 242 ? -4.736 10.619 15.027 1.00 91.94 242 GLU A O 1
ATOM 1881 N N . GLU A 1 243 ? -5.076 9.097 13.400 1.00 89.94 243 GLU A N 1
ATOM 1882 C CA . GLU A 1 243 ? -5.381 10.041 12.316 1.00 89.94 243 GLU A CA 1
ATOM 1883 C C . GLU A 1 243 ? -6.874 10.396 12.231 1.00 89.94 243 GLU A C 1
ATOM 1885 O O . GLU A 1 243 ? -7.301 11.136 11.347 1.00 89.94 243 GLU A O 1
ATOM 1890 N N . GLY A 1 244 ? -7.692 9.888 13.157 1.00 89.25 244 GLY A N 1
ATOM 1891 C CA . GLY A 1 244 ? -9.099 10.260 13.259 1.00 89.25 244 GLY A CA 1
ATOM 1892 C C . GLY A 1 244 ? -10.010 9.634 12.202 1.00 89.25 244 GLY A C 1
ATOM 1893 O O . GLY A 1 244 ? -11.062 10.193 11.900 1.00 89.25 244 GLY A O 1
ATOM 1894 N N . TYR A 1 245 ? -9.664 8.464 11.665 1.00 90.56 245 TYR A N 1
ATOM 1895 C CA . TYR A 1 245 ? -10.475 7.741 10.680 1.00 90.56 245 TYR A CA 1
ATOM 1896 C C . TYR A 1 245 ? -11.926 7.504 11.135 1.00 90.56 245 TYR A C 1
ATOM 1898 O O . TYR A 1 245 ? -12.852 7.506 10.328 1.00 90.56 245 TYR A O 1
ATOM 1906 N N . GLN A 1 246 ? -12.148 7.330 12.437 1.00 87.62 246 GLN A N 1
ATOM 1907 C CA . GLN A 1 246 ? -13.471 7.174 13.044 1.00 87.62 246 GLN A CA 1
ATOM 1908 C C . GLN A 1 246 ? -14.386 8.396 12.853 1.00 87.62 246 GLN A C 1
ATOM 1910 O O . GLN A 1 246 ? -15.607 8.256 12.935 1.00 87.62 246 GLN A O 1
ATOM 1915 N N . TYR A 1 247 ? -13.825 9.576 12.578 1.00 88.38 247 TYR A N 1
ATOM 1916 C CA . TYR A 1 247 ? -14.581 10.796 12.283 1.00 88.38 247 TYR A CA 1
ATOM 1917 C C . TYR A 1 247 ? -14.967 10.921 10.800 1.00 88.38 247 TYR A C 1
ATOM 1919 O O . TYR A 1 247 ? -15.734 11.815 10.452 1.00 88.38 247 TYR A O 1
ATOM 1927 N N . GLU A 1 248 ? -14.469 10.041 9.927 1.00 85.31 248 GLU A N 1
ATOM 1928 C CA . GLU A 1 248 ? -14.779 10.063 8.498 1.00 85.31 248 GLU A CA 1
ATOM 1929 C C . GLU A 1 248 ? -16.128 9.398 8.200 1.00 85.31 248 GLU A C 1
ATOM 1931 O O . GLU A 1 248 ? -16.360 8.233 8.541 1.00 85.31 248 GLU A O 1
ATOM 1936 N N . ASP A 1 249 ? -16.993 10.094 7.456 1.00 79.88 249 ASP A N 1
ATOM 1937 C CA . ASP A 1 249 ? -18.321 9.587 7.083 1.00 79.88 249 ASP A CA 1
ATOM 1938 C C . ASP A 1 249 ? -18.249 8.265 6.300 1.00 79.88 249 ASP A C 1
ATOM 1940 O O . ASP A 1 249 ? -18.990 7.308 6.559 1.00 79.88 249 ASP A O 1
ATOM 1944 N N . LEU A 1 250 ? -17.308 8.189 5.352 1.00 79.38 250 LEU A N 1
ATOM 1945 C CA . LEU A 1 250 ? -17.047 6.977 4.576 1.00 79.38 250 LEU A CA 1
ATOM 1946 C C . LEU A 1 250 ? -16.513 5.845 5.461 1.00 79.38 250 LEU A C 1
ATOM 1948 O O . LEU A 1 250 ? -16.827 4.676 5.215 1.00 79.38 250 LEU A O 1
ATOM 1952 N N . GLY A 1 251 ? -15.761 6.186 6.511 1.00 75.56 251 GLY A N 1
ATOM 1953 C CA . GLY A 1 251 ? -15.170 5.230 7.437 1.00 75.56 251 GLY A CA 1
ATOM 1954 C C . GLY A 1 251 ? -16.211 4.417 8.184 1.00 75.56 251 GLY A C 1
ATOM 1955 O O . GLY A 1 251 ? -16.162 3.185 8.156 1.00 75.56 251 GLY A O 1
ATOM 1956 N N . ASN A 1 252 ? -17.219 5.071 8.758 1.00 78.00 252 ASN A N 1
ATOM 1957 C CA . ASN A 1 252 ? -18.283 4.347 9.448 1.00 78.00 252 ASN A CA 1
ATOM 1958 C C . ASN A 1 252 ? -19.070 3.426 8.512 1.00 78.00 252 ASN A C 1
ATOM 1960 O O . ASN A 1 252 ? -19.318 2.268 8.848 1.00 78.00 252 ASN A O 1
ATOM 1964 N N . SER A 1 253 ? -19.436 3.911 7.322 1.00 82.25 253 SER A N 1
ATOM 1965 C CA . SER A 1 253 ? -20.212 3.098 6.379 1.00 82.25 253 SER A CA 1
ATOM 1966 C C . SER A 1 253 ? -19.484 1.799 5.999 1.00 82.25 253 SER A C 1
ATOM 1968 O O . SER A 1 253 ? -20.098 0.727 5.990 1.00 82.25 253 SER A O 1
ATOM 1970 N N . ALA A 1 254 ? -18.167 1.869 5.779 1.00 87.31 254 ALA A N 1
ATOM 1971 C CA . ALA A 1 254 ? -17.338 0.710 5.471 1.00 87.31 254 ALA A CA 1
ATOM 1972 C C . ALA A 1 254 ? -17.192 -0.234 6.673 1.00 87.31 254 ALA A C 1
ATOM 1974 O O . ALA A 1 254 ? -17.392 -1.442 6.533 1.00 87.31 254 ALA A O 1
ATOM 1975 N N . VAL A 1 255 ? -16.906 0.294 7.867 1.00 88.94 255 VAL A N 1
ATOM 1976 C CA . VAL A 1 255 ? -16.719 -0.527 9.075 1.00 88.94 255 VAL A CA 1
ATOM 1977 C C . VAL A 1 255 ? -18.013 -1.233 9.481 1.00 88.94 255 VAL A C 1
ATOM 1979 O O . VAL A 1 255 ? -17.997 -2.435 9.748 1.00 88.94 255 VAL A O 1
ATOM 1982 N N . VAL A 1 256 ? -19.157 -0.545 9.453 1.00 86.38 256 VAL A N 1
ATOM 1983 C CA . VAL A 1 256 ? -20.462 -1.161 9.748 1.00 86.38 256 VAL A CA 1
ATOM 1984 C C . VAL A 1 256 ? -20.791 -2.262 8.745 1.00 86.38 256 VAL A C 1
ATOM 1986 O O . VAL A 1 256 ? -21.273 -3.326 9.143 1.00 86.38 256 VAL A O 1
ATOM 1989 N N . LYS A 1 257 ? -20.520 -2.045 7.453 1.00 90.62 257 LYS A N 1
ATOM 1990 C CA . LYS A 1 257 ? -20.719 -3.059 6.409 1.00 90.62 257 LYS A CA 1
ATOM 1991 C C . LYS A 1 257 ? -19.868 -4.303 6.671 1.00 90.62 257 LYS A C 1
ATOM 1993 O O . LYS A 1 257 ? -20.399 -5.414 6.659 1.00 90.62 257 LYS A O 1
ATOM 1998 N N . VAL A 1 258 ? -18.586 -4.115 6.982 1.00 94.31 258 VAL A N 1
ATOM 1999 C CA . VAL A 1 258 ? -17.658 -5.192 7.356 1.00 94.31 258 VAL A CA 1
ATOM 2000 C C . VAL A 1 258 ? -18.174 -5.963 8.572 1.00 94.31 258 VAL A C 1
ATOM 2002 O O . VAL A 1 258 ? -18.292 -7.186 8.513 1.00 94.31 258 VAL A O 1
ATOM 2005 N N . VAL A 1 259 ? -18.521 -5.276 9.665 1.00 92.81 259 VAL A N 1
ATOM 2006 C CA . VAL A 1 259 ? -18.990 -5.921 10.903 1.00 92.81 259 VAL A CA 1
ATOM 2007 C C . VAL A 1 259 ? -20.275 -6.713 10.664 1.00 92.81 259 VAL A C 1
ATOM 2009 O O . VAL A 1 259 ? -20.362 -7.874 11.068 1.00 92.81 259 VAL A O 1
ATOM 2012 N N . LYS A 1 260 ? -21.255 -6.130 9.961 1.00 91.12 260 LYS A N 1
ATOM 2013 C CA . LYS A 1 260 ? -22.504 -6.823 9.602 1.00 91.12 260 LYS A CA 1
ATOM 2014 C C . LYS A 1 260 ? -22.228 -8.085 8.786 1.00 91.12 260 LYS A C 1
ATOM 2016 O O . LYS A 1 260 ? -22.829 -9.120 9.061 1.00 91.12 260 LYS A O 1
ATOM 2021 N N . ARG A 1 261 ? -21.289 -8.027 7.839 1.00 94.69 261 ARG A N 1
ATOM 2022 C CA . ARG A 1 261 ? -20.873 -9.191 7.050 1.00 94.69 261 ARG A CA 1
ATOM 2023 C C . ARG A 1 261 ? -20.228 -10.279 7.908 1.00 94.69 261 ARG A C 1
ATOM 2025 O O . ARG A 1 261 ? -20.571 -11.445 7.755 1.00 94.69 261 ARG A O 1
ATOM 2032 N N . TYR A 1 262 ? -19.351 -9.922 8.846 1.00 96.19 262 TYR A N 1
ATOM 2033 C CA . TYR A 1 262 ? -18.771 -10.901 9.772 1.00 96.19 262 TYR A CA 1
ATOM 2034 C C . TYR A 1 262 ? -19.827 -11.570 10.649 1.00 96.19 262 TYR A C 1
ATOM 2036 O O . TYR A 1 262 ? -19.787 -12.783 10.832 1.00 96.19 262 TYR A O 1
ATOM 2044 N N . ILE A 1 263 ? -20.788 -10.802 11.161 1.00 92.12 263 ILE A N 1
ATOM 2045 C CA . ILE A 1 263 ? -21.905 -11.330 11.953 1.00 92.12 263 ILE A CA 1
ATOM 2046 C C . ILE A 1 263 ? -22.790 -12.273 11.126 1.00 92.12 263 ILE A C 1
ATOM 2048 O O . ILE A 1 263 ? -23.268 -13.271 11.659 1.00 92.12 263 ILE A O 1
ATOM 2052 N N . ALA A 1 264 ? -23.017 -11.969 9.848 1.00 92.25 264 ALA A N 1
ATOM 2053 C CA . ALA A 1 264 ? -23.868 -12.774 8.978 1.00 92.25 264 ALA A CA 1
ATOM 2054 C C . ALA A 1 264 ? -23.178 -14.063 8.502 1.00 92.25 264 ALA A C 1
ATOM 2056 O O . ALA A 1 264 ? -23.730 -15.151 8.655 1.00 92.25 264 ALA A O 1
ATOM 2057 N N . ASP A 1 265 ? -21.963 -13.944 7.964 1.00 94.56 265 ASP A N 1
ATOM 2058 C CA . ASP A 1 265 ? -21.336 -15.008 7.170 1.00 94.56 265 ASP A CA 1
ATOM 2059 C C . ASP A 1 265 ? -20.205 -15.735 7.912 1.00 94.56 265 ASP A C 1
ATOM 2061 O O . ASP A 1 265 ? -19.841 -16.859 7.566 1.00 94.56 265 ASP A O 1
ATOM 2065 N N . HIS A 1 266 ? -19.622 -15.103 8.934 1.00 95.06 266 HIS A N 1
ATOM 2066 C CA . HIS A 1 266 ? -18.390 -15.571 9.580 1.00 95.06 266 HIS A CA 1
ATOM 2067 C C . HIS A 1 266 ? -18.461 -15.537 11.108 1.00 95.06 266 HIS A C 1
ATOM 2069 O O . HIS A 1 266 ? -17.432 -15.530 11.776 1.00 95.06 266 HIS A O 1
ATOM 2075 N N . ARG A 1 267 ? -19.666 -15.560 11.685 1.00 93.31 267 ARG A N 1
ATOM 2076 C CA . ARG A 1 267 ? -19.892 -15.361 13.123 1.00 93.31 267 ARG A CA 1
ATOM 2077 C C . ARG A 1 267 ? -19.057 -16.272 14.027 1.00 93.31 267 ARG A C 1
ATOM 2079 O O . ARG A 1 267 ? -18.657 -15.849 15.109 1.00 93.31 267 ARG A O 1
ATOM 2086 N N . GLY A 1 268 ? -18.774 -17.496 13.574 1.00 93.81 268 GLY A N 1
ATOM 2087 C CA . GLY A 1 268 ? -17.974 -18.483 14.305 1.00 93.81 268 GLY A CA 1
ATOM 2088 C C . GLY A 1 268 ? -16.585 -17.980 14.712 1.00 93.81 268 GLY A C 1
ATOM 2089 O O . GLY A 1 268 ? -16.063 -18.415 15.735 1.00 93.81 268 GLY A O 1
ATOM 2090 N N . ILE A 1 269 ? -16.014 -16.987 14.011 1.00 96.25 269 ILE A N 1
ATOM 2091 C CA . ILE A 1 269 ? -14.722 -16.405 14.411 1.00 96.25 269 ILE A CA 1
ATOM 2092 C C . ILE A 1 269 ? -14.766 -15.747 15.800 1.00 96.25 269 ILE A C 1
ATOM 2094 O O . ILE A 1 269 ? -13.728 -15.589 16.438 1.00 96.25 269 ILE A O 1
ATOM 2098 N N . PHE A 1 270 ? -15.952 -15.359 16.278 1.00 95.69 270 PHE A N 1
ATOM 2099 C CA . PHE A 1 270 ? -16.149 -14.704 17.573 1.00 95.69 270 PHE A CA 1
ATOM 2100 C C . PHE A 1 270 ? -16.426 -15.685 18.721 1.00 95.69 270 PHE A C 1
ATOM 2102 O O . PHE A 1 270 ? -16.692 -15.250 19.848 1.00 95.69 270 PHE A O 1
ATOM 2109 N N . GLU A 1 271 ? -16.371 -16.999 18.480 1.00 93.19 271 GLU A N 1
ATOM 2110 C CA . GLU A 1 271 ? -16.279 -18.000 19.555 1.00 93.19 271 GLU A CA 1
ATOM 2111 C C . GLU A 1 271 ? -14.972 -17.836 20.341 1.00 93.19 271 GLU A C 1
ATOM 2113 O O . GLU A 1 271 ? -14.943 -18.011 21.559 1.00 93.19 271 GLU A O 1
ATOM 2118 N N . ASP A 1 272 ? -13.918 -17.389 19.657 1.00 95.69 272 ASP A N 1
ATOM 2119 C CA . ASP A 1 272 ? -12.672 -16.946 20.263 1.00 95.69 272 ASP A CA 1
ATOM 2120 C C . ASP A 1 272 ? -12.878 -15.634 21.037 1.00 95.69 272 ASP A C 1
ATOM 2122 O O . ASP A 1 272 ? -13.283 -14.598 20.494 1.00 95.69 272 ASP A O 1
ATOM 2126 N N . SER A 1 273 ? -12.570 -15.670 22.334 1.00 93.94 273 SER A N 1
ATOM 2127 C CA . SER A 1 273 ? -12.761 -14.533 23.234 1.00 93.94 273 SER A CA 1
ATOM 2128 C C . SER A 1 273 ? -11.891 -13.324 22.884 1.00 93.94 273 SER A C 1
ATOM 2130 O O . SER A 1 273 ? -12.320 -12.194 23.125 1.00 93.94 273 SER A O 1
ATOM 2132 N N . LYS A 1 274 ? -10.712 -13.519 22.279 1.00 96.19 274 LYS A N 1
ATOM 2133 C CA . LYS A 1 274 ? -9.842 -12.418 21.841 1.00 96.19 274 LYS A CA 1
ATOM 2134 C C . LYS A 1 274 ? -10.460 -11.693 20.654 1.00 96.19 274 LYS A C 1
ATOM 2136 O O . LYS A 1 274 ? -10.570 -10.472 20.685 1.00 96.19 274 LYS A O 1
ATOM 2141 N N . ARG A 1 275 ? -10.940 -12.431 19.649 1.00 96.31 275 ARG A N 1
ATOM 2142 C CA . ARG A 1 275 ? -11.617 -11.833 18.481 1.00 96.31 275 ARG A CA 1
ATOM 2143 C C . ARG A 1 275 ? -12.923 -11.148 18.865 1.00 96.31 275 ARG A C 1
ATOM 2145 O O . ARG A 1 275 ? -13.244 -10.089 18.331 1.00 96.31 275 ARG A O 1
ATOM 2152 N N . ARG A 1 276 ? -13.644 -11.693 19.845 1.00 95.19 276 ARG A N 1
ATOM 2153 C CA . ARG A 1 276 ? -14.814 -11.021 20.421 1.00 95.19 276 ARG A CA 1
ATOM 2154 C C . ARG A 1 276 ? -14.449 -9.699 21.102 1.00 95.19 276 ARG A C 1
ATOM 2156 O O . ARG A 1 276 ? -15.157 -8.717 20.911 1.00 95.19 276 ARG A O 1
ATOM 2163 N N . ALA A 1 277 ? -13.351 -9.655 21.859 1.00 95.94 277 ALA A N 1
ATOM 2164 C CA . ALA A 1 277 ? -12.870 -8.420 22.479 1.00 95.94 277 ALA A CA 1
ATOM 2165 C C . ALA A 1 277 ? -12.461 -7.370 21.431 1.00 95.94 277 ALA A C 1
ATOM 2167 O O . ALA A 1 277 ? -12.835 -6.210 21.556 1.00 95.94 277 ALA A O 1
ATOM 2168 N N . MET A 1 278 ? -11.791 -7.791 20.355 1.00 97.19 278 MET A N 1
ATOM 2169 C CA . MET A 1 278 ? -11.432 -6.920 19.228 1.00 97.19 278 MET A CA 1
ATOM 2170 C C . MET A 1 278 ? -12.666 -6.310 18.544 1.00 97.19 278 MET A C 1
ATOM 2172 O O . MET A 1 278 ? -12.660 -5.133 18.195 1.00 97.19 278 MET A O 1
ATOM 2176 N N . LEU A 1 279 ? -13.748 -7.082 18.379 1.00 95.88 279 LEU A N 1
ATOM 2177 C CA . LEU A 1 279 ? -15.014 -6.561 17.852 1.00 95.88 279 LEU A CA 1
ATOM 2178 C C . LEU A 1 279 ? -15.621 -5.492 18.766 1.00 95.88 279 LEU A C 1
ATOM 2180 O O . LEU A 1 279 ? -16.073 -4.458 18.281 1.00 95.88 279 LEU A O 1
ATOM 2184 N N . VAL A 1 280 ? -15.619 -5.735 20.078 1.00 94.62 280 VAL A N 1
ATOM 2185 C CA . VAL A 1 280 ? -16.096 -4.761 21.068 1.00 94.62 280 VAL A CA 1
ATOM 2186 C C . VAL A 1 280 ? -15.278 -3.473 20.996 1.00 94.62 280 VAL A C 1
ATOM 2188 O O . VAL A 1 280 ? -15.869 -2.400 20.967 1.00 94.62 280 VAL A O 1
ATOM 2191 N N . GLU A 1 281 ? -13.954 -3.571 20.901 1.00 96.06 281 GLU A N 1
ATOM 2192 C CA . GLU A 1 281 ? -13.057 -2.414 20.811 1.00 96.06 281 GLU A CA 1
ATOM 2193 C C . GLU A 1 281 ? -13.318 -1.572 19.551 1.00 96.06 281 GLU A C 1
ATOM 2195 O O . GLU A 1 281 ? -13.443 -0.352 19.644 1.00 96.06 281 GLU A O 1
ATOM 2200 N N . ILE A 1 282 ? -13.501 -2.210 18.384 1.00 94.75 282 ILE A N 1
ATOM 2201 C CA . ILE A 1 282 ? -13.887 -1.505 17.147 1.00 94.75 282 ILE A CA 1
ATOM 2202 C C . ILE A 1 282 ? -15.222 -0.777 17.339 1.00 94.75 282 ILE A C 1
ATOM 2204 O O . ILE A 1 282 ? -15.346 0.396 16.996 1.00 94.75 282 ILE A O 1
ATOM 2208 N N . LEU A 1 283 ? -16.237 -1.457 17.878 1.00 92.94 283 LEU A N 1
ATOM 2209 C CA . LEU A 1 283 ? -17.557 -0.853 18.070 1.00 92.94 283 LEU A CA 1
ATOM 2210 C C . LEU A 1 283 ? -17.521 0.298 19.083 1.00 92.94 283 LEU A C 1
ATOM 2212 O O . LEU A 1 283 ? -18.201 1.302 18.877 1.00 92.94 283 LEU A O 1
ATOM 2216 N N . GLN A 1 284 ? -16.710 0.183 20.137 1.00 92.75 284 GLN A N 1
ATOM 2217 C CA . GLN A 1 284 ? -16.495 1.246 21.117 1.00 92.75 284 GLN A CA 1
ATOM 2218 C C . GLN A 1 284 ? -15.868 2.480 20.466 1.00 92.75 284 GLN A C 1
ATOM 2220 O O . GLN A 1 284 ? -16.466 3.552 20.562 1.00 92.75 284 GLN A O 1
ATOM 2225 N N . LEU A 1 285 ? -14.772 2.307 19.718 1.00 92.75 285 LEU A N 1
ATOM 2226 C CA . LEU A 1 285 ? -14.069 3.386 19.012 1.00 92.75 285 LEU A CA 1
ATOM 2227 C C . LEU A 1 285 ? -15.016 4.239 18.151 1.00 92.75 285 LEU A C 1
ATOM 2229 O O . LEU A 1 285 ? -14.955 5.466 18.173 1.00 92.75 285 LEU A O 1
ATOM 2233 N N . PHE A 1 286 ? -15.927 3.599 17.413 1.00 89.38 286 PHE A N 1
ATOM 2234 C CA . PHE A 1 286 ? -16.905 4.315 16.587 1.00 89.38 286 PHE A CA 1
ATOM 2235 C C . PHE A 1 286 ? -18.103 4.834 17.402 1.00 89.38 286 PHE A C 1
ATOM 2237 O O . PHE A 1 286 ? -18.650 5.894 17.099 1.00 89.38 286 PHE A O 1
ATOM 2244 N N . SER A 1 287 ? -18.520 4.149 18.467 1.00 89.00 287 SER A N 1
ATOM 2245 C CA . SER A 1 287 ? -19.609 4.641 19.324 1.00 89.00 287 SER A CA 1
ATOM 2246 C C . SER A 1 287 ? -19.239 5.921 20.086 1.00 89.00 287 SER A C 1
ATOM 2248 O O . SER A 1 287 ? -20.092 6.793 20.250 1.00 89.00 287 SER A O 1
ATOM 2250 N N . GLU A 1 288 ? -17.974 6.070 20.496 1.00 88.44 288 GLU A N 1
ATOM 2251 C CA . GLU A 1 288 ? -17.474 7.227 21.253 1.00 88.44 288 GLU A CA 1
ATOM 2252 C C . GLU A 1 288 ? -17.577 8.536 20.468 1.00 88.44 288 GLU A C 1
ATOM 2254 O O . GLU A 1 288 ? -17.819 9.594 21.048 1.00 88.44 288 GLU A O 1
ATOM 2259 N N . VAL A 1 289 ? -17.468 8.461 19.142 1.00 86.38 289 VAL A N 1
ATOM 2260 C CA . VAL A 1 289 ? -17.599 9.619 18.249 1.00 86.38 289 VAL A CA 1
ATOM 2261 C C . VAL A 1 289 ? -19.033 9.819 17.737 1.00 86.38 289 VAL A C 1
ATOM 2263 O O . VAL A 1 289 ? -19.279 10.671 16.887 1.00 86.38 289 VAL A O 1
ATOM 2266 N N . GLY A 1 290 ? -19.999 9.079 18.295 1.00 83.19 290 GLY A N 1
ATOM 2267 C CA . GLY A 1 290 ? -21.433 9.319 18.116 1.00 83.19 290 GLY A CA 1
ATOM 2268 C C . GLY A 1 290 ? -22.132 8.448 17.070 1.00 83.19 290 GLY A C 1
ATOM 2269 O O . GLY A 1 290 ? -23.291 8.717 16.742 1.00 83.19 290 GLY A O 1
ATOM 2270 N N . TRP A 1 291 ? -21.491 7.395 16.553 1.00 85.25 291 TRP A N 1
ATOM 2271 C CA . TRP A 1 291 ? -22.116 6.528 15.550 1.00 85.25 291 TRP A CA 1
ATOM 2272 C C . TRP A 1 291 ? -23.170 5.596 16.166 1.00 85.25 291 TRP A C 1
ATOM 2274 O O . TRP A 1 291 ? -22.867 4.604 16.834 1.00 85.25 291 TRP A O 1
ATOM 2284 N N . THR A 1 292 ? -24.443 5.892 15.896 1.00 85.44 292 THR A N 1
ATOM 2285 C CA . THR A 1 292 ? -25.605 5.173 16.450 1.00 85.44 292 THR A CA 1
ATOM 2286 C C . THR A 1 292 ? -25.688 3.709 16.017 1.00 85.44 292 THR A C 1
ATOM 2288 O O . THR A 1 292 ? -26.078 2.862 16.819 1.00 85.44 292 THR A O 1
ATOM 2291 N N . ASP A 1 293 ? -25.287 3.386 14.785 1.00 85.00 293 ASP A N 1
ATOM 2292 C CA . ASP A 1 293 ? -25.244 2.005 14.288 1.00 85.00 293 ASP A CA 1
ATOM 2293 C C . ASP A 1 293 ? -24.219 1.153 15.050 1.00 85.00 293 ASP A C 1
ATOM 2295 O O . ASP A 1 293 ? -24.509 0.004 15.389 1.00 85.00 293 ASP A O 1
ATOM 2299 N N . ALA A 1 294 ? -23.050 1.719 15.373 1.00 84.81 294 ALA A N 1
ATOM 2300 C CA . ALA A 1 294 ? -22.034 1.044 16.179 1.00 84.81 294 ALA A CA 1
ATOM 2301 C C . ALA A 1 294 ? -22.530 0.815 17.615 1.00 84.81 294 ALA A C 1
ATOM 2303 O O . ALA A 1 294 ? -22.413 -0.293 18.141 1.00 84.81 294 ALA A O 1
ATOM 2304 N N 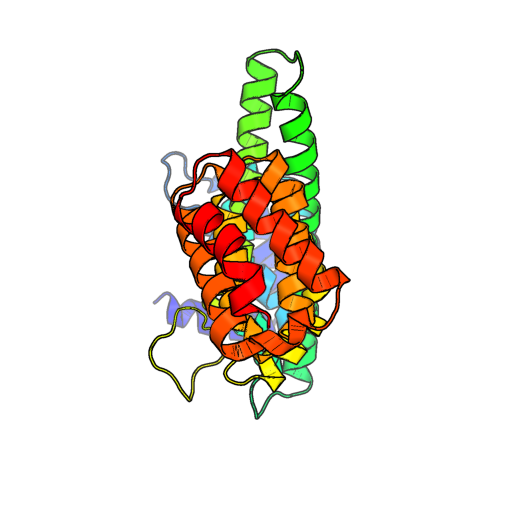. LEU A 1 295 ? -23.170 1.825 18.219 1.00 86.19 295 LEU A N 1
ATOM 2305 C CA . LEU A 1 295 ? -23.778 1.712 19.548 1.00 86.19 295 LEU A CA 1
ATOM 2306 C C . LEU A 1 295 ? -24.867 0.629 19.593 1.00 86.19 295 LEU A C 1
ATOM 2308 O O . LEU A 1 295 ? -24.926 -0.157 20.539 1.00 86.19 295 LEU A O 1
ATOM 2312 N N . ARG A 1 296 ? -25.717 0.568 18.564 1.00 88.00 296 ARG A N 1
ATOM 2313 C CA . ARG A 1 296 ? -26.763 -0.451 18.445 1.00 88.00 296 ARG A CA 1
ATOM 2314 C C . ARG A 1 296 ? -26.168 -1.851 18.318 1.00 88.00 296 ARG A C 1
ATOM 2316 O O . ARG A 1 296 ? -26.575 -2.745 19.051 1.00 88.00 296 ARG A O 1
ATOM 2323 N N . LEU A 1 297 ? -25.179 -2.027 17.439 1.00 87.50 297 LEU A N 1
ATOM 2324 C CA . LEU A 1 297 ? -24.475 -3.302 17.281 1.00 87.50 297 LEU A CA 1
ATOM 2325 C C . LEU A 1 297 ? -23.815 -3.756 18.586 1.00 87.50 297 LEU A C 1
ATOM 2327 O O . LEU A 1 297 ? -23.854 -4.943 18.890 1.00 87.50 297 LEU A O 1
ATOM 2331 N N . LEU A 1 298 ? -23.250 -2.829 19.366 1.00 86.56 298 LEU A N 1
ATOM 2332 C CA . LEU A 1 298 ? -22.646 -3.132 20.663 1.00 86.56 298 LEU A CA 1
ATOM 2333 C C . LEU A 1 298 ? -23.687 -3.631 21.679 1.00 86.56 298 LEU A C 1
ATOM 2335 O O . LEU A 1 298 ? -23.419 -4.587 22.407 1.00 86.56 298 LEU A O 1
ATOM 2339 N N . TYR A 1 299 ? -24.871 -3.013 21.706 1.00 86.69 299 TYR A N 1
ATOM 2340 C CA . TYR A 1 299 ? -25.986 -3.422 22.567 1.00 86.69 299 TYR A CA 1
ATOM 2341 C C . TYR A 1 299 ? -26.554 -4.791 22.188 1.00 86.69 299 TYR A C 1
ATOM 2343 O O . TYR A 1 299 ? -26.806 -5.614 23.067 1.00 86.69 299 TYR A O 1
ATOM 2351 N N . ASP A 1 300 ? -26.723 -5.039 20.889 1.00 87.81 300 ASP A N 1
ATOM 2352 C CA . ASP A 1 300 ? -27.305 -6.277 20.367 1.00 87.81 300 ASP A CA 1
ATOM 2353 C C . ASP A 1 300 ? -26.288 -7.442 20.384 1.00 87.81 300 ASP A C 1
ATOM 2355 O O . ASP A 1 300 ? -26.662 -8.609 20.246 1.00 87.81 300 ASP A O 1
ATOM 2359 N N . LEU A 1 301 ? -24.993 -7.156 20.584 1.00 85.00 301 LEU A N 1
ATOM 2360 C CA . LEU A 1 301 ? -23.900 -8.125 20.470 1.00 85.00 301 LEU A CA 1
ATOM 2361 C C . LEU A 1 301 ? -24.068 -9.395 21.327 1.00 85.00 301 LEU A C 1
ATOM 2363 O O . LEU A 1 301 ? -23.813 -10.482 20.804 1.00 85.00 301 LEU A O 1
ATOM 2367 N N . PRO A 1 302 ? -24.498 -9.330 22.607 1.00 83.00 302 PRO A N 1
ATOM 2368 C CA . PRO A 1 302 ? -24.697 -10.527 23.422 1.00 83.00 302 PRO A CA 1
ATOM 2369 C C . PRO A 1 302 ? -25.760 -11.469 22.855 1.00 83.00 302 PRO A C 1
ATOM 2371 O O . PRO A 1 302 ? -25.616 -12.681 22.978 1.00 83.00 302 PRO A O 1
ATOM 2374 N N . ASP A 1 303 ? -26.814 -10.927 22.247 1.00 83.81 303 ASP A N 1
ATOM 2375 C CA . ASP A 1 303 ? -27.881 -11.718 21.633 1.00 83.81 303 ASP A CA 1
ATOM 2376 C C . ASP A 1 303 ? -27.448 -12.228 20.252 1.00 83.81 303 ASP A C 1
ATOM 2378 O O . ASP A 1 303 ? -27.694 -13.384 19.911 1.00 83.81 303 ASP A O 1
ATOM 2382 N N . ILE A 1 304 ? -26.730 -11.397 19.490 1.00 83.19 304 ILE A N 1
ATOM 2383 C CA . ILE A 1 304 ? -26.182 -11.739 18.174 1.00 83.19 304 ILE A CA 1
ATOM 2384 C C . ILE A 1 304 ? -25.125 -12.838 18.264 1.00 83.19 304 ILE A C 1
ATOM 2386 O O . ILE A 1 304 ? -25.005 -13.604 17.317 1.00 83.19 304 ILE A O 1
ATOM 2390 N N . LEU A 1 305 ? -24.352 -12.916 19.354 1.00 81.62 305 LEU A N 1
ATOM 2391 C CA . LEU A 1 305 ? -23.260 -13.881 19.531 1.00 81.62 305 LEU A CA 1
ATOM 2392 C C . LEU A 1 305 ? -23.620 -15.110 20.388 1.00 81.62 305 LEU A C 1
ATOM 2394 O O . LEU A 1 305 ? -22.744 -15.955 20.581 1.00 81.62 305 LEU A O 1
ATOM 2398 N N . ARG A 1 306 ? -24.881 -15.262 20.821 1.00 73.25 306 ARG A N 1
ATOM 2399 C CA . ARG A 1 306 ? -25.394 -16.434 21.567 1.00 73.25 306 ARG A CA 1
ATOM 2400 C C . ARG A 1 306 ? -25.630 -17.693 20.745 1.00 73.25 306 ARG A C 1
ATOM 2402 O O . ARG A 1 306 ? -26.306 -17.598 19.694 1.00 73.25 306 ARG A O 1
#

Sequence (306 aa):
MTAYLGHALRQFSHAEPERCERILTLAKNRLTEFSDKDGSKDRLQECLGGWAAQLQAGQDRSMGRAWIEEWAADPQRFQGALNAYSSFLRGTFFRRYAADAEQGDRAMCERAQDGLKAILGSALAISAKEHTVLLSTATHEEKKAAGARYRAAEHVIHHAMNQLYFGAGARAEDRDDGPGLNNPNTKSRFLTDYAAILGLIQQSREPATLHCLIELYEYLIPGDPEAVFTAIHAMLTGVGAEEGYQYEDLGNSAVVKVVKRYIADHRGIFEDSKRRAMLVEILQLFSEVGWTDALRLLYDLPDILR

pLDDT: mean 89.19, std 13.18, range [32.88, 98.69]

Secondary structure (DSSP, 8-state):
-HHHHHHHHHHHHHHSHHHHHHHHHHHHHTHHHH--TTS---HHHHHHHHHHHHHHHHH--HHHHHHHHHHHT-HHHHHHHHHHHHHHTTTGGGGGGSTT--HHHHHHHHHHHHHHHHHHHHHHHHHHHHHHHHHTT--HHHHHHHHHHHHHHHHHHHHHHHHHHHHHTTT-SS-TTSSS--SHHHHHHHHHHTHHHHHHHTT---HHHHHHHHHHHHHHGGG-HHHHHHHHHHHHHTHHHHTTGGG-HHHHHHHHHHHHHHHHH-GGGGGSHHHHHHHHHHHHHHHHTT-HHHHHHHHHHHHHT-